Protein AF-A0A7J5Z6D5-F1 (afdb_monomer_lite)

Organism: Dissostichus mawsoni (NCBI:txid36200)

pLDDT: mean 75.38, std 24.99, range [33.84, 98.75]

Foldseek 3Di:
DVVVVVVVVVVVVVVVVVVVVVVVVVVVVVVVVVVVVVVVVVVVVVVVVVVVVVVVVVVVVVVVVVVVVVVVVVVVVVVVVVVVVVVVVVVVVVVVVVCCVVCVVVVVVVVVVVVVVVVVVVVVVVVVVVVVVVPDDPDDDDDDDPPDDDPPCPDPPVPVVVPPDPDDPPPCPPPDPPDPPPPVVVVPPPDPDDPVVVVPPPDDDDDDDDDDDDDDDDDDDDDDDDDDDDD

Sequence (231 aa):
MMSDMQTENTQRLKEREQELKDMKKMMEVTKRSSDMVHDDTDQVLSELQRSVERLQELLEEVLDQASMQKMGQAQEVTDSLEAEVKELRKRDKEMKDLLRSSFEPVRDAILDLRDKIEDICNQELGKITKQANRSGPKGGIFKSPTVGARADRRGLVNLGLFLDYPTDTMTQAPAFPGLREINLDSIQAPEPRTREEFLQLHDLDPRPQQPIVGSLSPRATLKPPCRGQRS

Radius of gyration: 55.8 Å; chains: 1; bounding box: 118×62×159 Å

Secondary structure (DSSP, 8-state):
-HHHHHHHHHHHHHHHHHHHHHHHHHHHHHHHHHHHHHHHHHHHHHHHHHHHHHHHHHHHHHHHHHHHHHHHHHHHHHHHHHHHHHHHHHHHHHHHHHHHHHHHHHHHHHHHHHHHHHHHHHHHHHHHHHHHHHSS-S----PPP-------------GGGG------------S-TT-----GGGS-------TTGGG--------------------------------

InterPro domains:
  IPR058030 TRIM8/14/16/25/29/45/65, coiled-coil region [PF25600] (14-101)

Structure (mmCIF, N/CA/C/O backbone):
data_AF-A0A7J5Z6D5-F1
#
_entry.id   AF-A0A7J5Z6D5-F1
#
loop_
_atom_site.group_PDB
_atom_site.id
_atom_site.type_symbol
_atom_site.label_atom_id
_atom_site.label_alt_id
_atom_site.label_comp_id
_atom_site.label_asym_id
_atom_site.label_entity_id
_atom_site.label_seq_id
_atom_site.pdbx_PDB_ins_code
_atom_site.Cartn_x
_atom_site.Cartn_y
_atom_site.Cartn_z
_atom_site.occupancy
_atom_site.B_iso_or_equiv
_atom_site.auth_seq_id
_atom_site.auth_comp_id
_atom_site.auth_asym_id
_atom_site.auth_atom_id
_atom_site.pdbx_PDB_model_num
ATOM 1 N N . MET A 1 1 ? -42.767 -9.617 90.581 1.00 68.75 1 MET A N 1
ATOM 2 C CA . MET A 1 1 ? -41.736 -10.545 90.062 1.00 68.75 1 MET A CA 1
ATOM 3 C C . MET A 1 1 ? -42.181 -11.291 88.804 1.00 68.75 1 MET A C 1
ATOM 5 O O . MET A 1 1 ? -41.607 -11.019 87.763 1.00 68.75 1 MET A O 1
ATOM 9 N N . MET A 1 2 ? -43.208 -12.162 88.820 1.00 75.06 2 MET A N 1
ATOM 10 C CA . MET A 1 2 ? -43.673 -12.801 87.565 1.00 75.06 2 MET A CA 1
ATOM 11 C C . MET A 1 2 ? -44.307 -11.813 86.573 1.00 75.06 2 MET A C 1
ATOM 13 O O . MET A 1 2 ? -44.050 -11.907 85.380 1.00 75.06 2 MET A O 1
ATOM 17 N N . SER A 1 3 ? -45.076 -10.834 87.060 1.00 82.94 3 SER A N 1
ATOM 18 C CA . SER A 1 3 ? -45.686 -9.811 86.198 1.00 82.94 3 SER A CA 1
ATOM 19 C C . SER A 1 3 ? -44.645 -8.930 85.498 1.00 82.94 3 SER A C 1
ATOM 21 O O . SER A 1 3 ? -44.792 -8.645 84.317 1.00 82.94 3 SER A O 1
ATOM 23 N N . ASP A 1 4 ? -43.582 -8.540 86.206 1.00 86.56 4 ASP A N 1
ATOM 24 C CA . ASP A 1 4 ? -42.518 -7.675 85.670 1.00 86.56 4 ASP A CA 1
ATOM 25 C C . ASP A 1 4 ? -41.658 -8.416 84.637 1.00 86.56 4 ASP A C 1
ATOM 27 O O . ASP A 1 4 ? -41.297 -7.880 83.596 1.00 86.56 4 ASP A O 1
ATOM 31 N N . MET A 1 5 ? -41.389 -9.700 84.889 1.00 88.62 5 MET A N 1
ATOM 32 C CA . MET A 1 5 ? -40.695 -10.564 83.937 1.00 88.62 5 MET A CA 1
ATOM 33 C C . MET A 1 5 ? -41.530 -10.791 82.663 1.00 88.62 5 MET A C 1
ATOM 35 O O . MET A 1 5 ? -40.986 -10.831 81.560 1.00 88.62 5 MET A O 1
ATOM 39 N N . GLN A 1 6 ? -42.857 -10.912 82.795 1.00 87.19 6 GLN A N 1
ATOM 40 C CA . GLN A 1 6 ? -43.771 -11.053 81.659 1.00 87.19 6 GLN A CA 1
ATOM 41 C C . GLN A 1 6 ? -43.765 -9.796 80.772 1.00 87.19 6 GLN A C 1
ATOM 43 O O . GLN A 1 6 ? -43.730 -9.921 79.544 1.00 87.19 6 GLN A O 1
ATOM 48 N N . THR A 1 7 ? -43.772 -8.600 81.375 1.00 93.38 7 THR A N 1
ATOM 49 C CA . THR A 1 7 ? -43.784 -7.314 80.658 1.00 93.38 7 THR A CA 1
ATOM 50 C C . THR A 1 7 ? -42.440 -6.999 80.006 1.00 93.38 7 THR A C 1
ATOM 52 O O . THR A 1 7 ? -42.418 -6.559 78.857 1.00 93.38 7 THR A O 1
ATOM 55 N N . GLU A 1 8 ? -41.317 -7.293 80.669 1.00 94.75 8 GLU A N 1
ATOM 56 C CA . GLU A 1 8 ? -39.975 -7.129 80.090 1.00 94.75 8 GLU A CA 1
ATOM 57 C C . GLU A 1 8 ? -39.792 -8.012 78.844 1.00 94.75 8 GLU A C 1
ATOM 59 O O . GLU A 1 8 ? -39.240 -7.578 77.832 1.00 94.75 8 GLU A O 1
ATOM 64 N N . ASN A 1 9 ? -40.318 -9.241 78.877 1.00 93.88 9 ASN A N 1
ATOM 65 C CA . ASN A 1 9 ? -40.247 -10.158 77.741 1.00 93.88 9 ASN A CA 1
ATOM 66 C C . ASN A 1 9 ? -41.120 -9.686 76.563 1.00 93.88 9 ASN A C 1
ATOM 68 O O . ASN A 1 9 ? -40.667 -9.674 75.419 1.00 93.88 9 ASN A O 1
ATOM 72 N N . THR A 1 10 ? -42.337 -9.199 76.835 1.00 95.06 10 THR A N 1
ATOM 73 C CA . THR A 1 10 ? -43.187 -8.617 75.778 1.00 95.06 10 THR A CA 1
ATOM 74 C C . THR A 1 10 ? -42.575 -7.354 75.171 1.00 95.06 10 THR A C 1
ATOM 76 O O . THR A 1 10 ? -42.717 -7.130 73.970 1.00 95.06 10 THR A O 1
ATOM 79 N N . GLN A 1 11 ? -41.876 -6.539 75.963 1.00 96.50 11 GLN A N 1
ATOM 80 C CA . GLN A 1 11 ? -41.184 -5.349 75.469 1.00 96.50 11 GLN A CA 1
ATOM 81 C C . GLN A 1 11 ? -39.988 -5.712 74.576 1.00 96.50 11 GLN A C 1
ATOM 83 O O . GLN A 1 11 ? -39.892 -5.215 73.454 1.00 96.50 11 GLN A O 1
ATOM 88 N N . ARG A 1 12 ? -39.134 -6.646 75.021 1.00 97.38 12 ARG A N 1
ATOM 89 C CA . ARG A 1 12 ? -38.016 -7.161 74.211 1.00 97.38 12 ARG A CA 1
ATOM 90 C C . ARG A 1 12 ? -38.483 -7.755 72.886 1.00 97.38 12 ARG A C 1
ATOM 92 O O . ARG A 1 12 ? -37.816 -7.565 71.872 1.00 97.38 12 ARG A O 1
ATOM 99 N N . LEU A 1 13 ? -39.615 -8.463 72.882 1.00 96.88 13 LEU A N 1
ATOM 100 C CA . LEU A 1 13 ? -40.195 -9.010 71.655 1.00 96.88 13 LEU A CA 1
ATOM 101 C C . LEU A 1 13 ? -40.532 -7.888 70.660 1.00 96.88 13 LEU A C 1
ATOM 103 O O . LEU A 1 13 ? -40.091 -7.945 69.516 1.00 96.88 13 LEU A O 1
ATOM 107 N N . LYS A 1 14 ? -41.228 -6.835 71.110 1.00 97.75 14 LYS A N 1
ATOM 108 C CA . LYS A 1 14 ? -41.591 -5.682 70.266 1.00 97.75 14 LYS A CA 1
ATOM 109 C C . LYS A 1 14 ? -40.369 -4.955 69.706 1.00 97.75 14 LYS A C 1
ATOM 111 O O . LYS A 1 14 ? -40.363 -4.568 68.541 1.00 97.75 14 LYS A O 1
ATOM 116 N N . GLU A 1 15 ? -39.331 -4.777 70.520 1.00 98.06 15 GLU A N 1
ATOM 117 C CA . GLU A 1 15 ? -38.071 -4.163 70.082 1.00 98.06 15 GLU A CA 1
ATOM 118 C C . GLU A 1 15 ? -37.396 -4.993 68.987 1.00 98.06 15 GLU A C 1
ATOM 120 O O . GLU A 1 15 ? -37.016 -4.450 67.951 1.00 98.06 15 GLU A O 1
ATOM 125 N N . ARG A 1 16 ? -37.315 -6.317 69.168 1.00 98.38 16 ARG A N 1
ATOM 126 C CA . ARG A 1 16 ? -36.752 -7.232 68.165 1.00 98.38 16 ARG A CA 1
ATOM 127 C C . ARG A 1 16 ? -37.580 -7.277 66.879 1.00 98.38 16 ARG A C 1
ATOM 129 O O . ARG A 1 16 ? -37.003 -7.338 65.796 1.00 98.38 16 ARG A O 1
ATOM 136 N N . GLU A 1 17 ? -38.908 -7.222 66.970 1.00 98.19 17 GLU A N 1
ATOM 137 C CA . GLU A 1 17 ? -39.797 -7.140 65.802 1.00 98.19 17 GLU A CA 1
ATOM 138 C C . GLU A 1 17 ? -39.572 -5.849 65.003 1.00 98.19 17 GLU A C 1
ATOM 140 O O . GLU A 1 17 ? -39.517 -5.882 63.768 1.00 98.19 17 GLU A O 1
ATOM 145 N N . GLN A 1 18 ? -39.396 -4.721 65.695 1.00 98.25 18 GLN A N 1
ATOM 146 C CA . GLN A 1 18 ? -39.098 -3.438 65.065 1.00 98.25 18 GLN A CA 1
ATOM 147 C C . GLN A 1 18 ? -37.698 -3.432 64.431 1.00 98.25 18 GLN A C 1
ATOM 149 O O . GLN A 1 18 ? -37.562 -3.061 63.266 1.00 98.25 18 GLN A O 1
ATOM 154 N N . GLU A 1 19 ? -36.679 -3.928 65.136 1.00 98.56 19 GLU A N 1
ATOM 155 C CA . GLU A 1 19 ? -35.306 -4.051 64.627 1.00 98.56 19 GLU A CA 1
ATOM 156 C C . GLU A 1 19 ? -35.244 -4.944 63.376 1.00 98.56 19 GLU A C 1
ATOM 158 O O . GLU A 1 19 ? -34.608 -4.597 62.381 1.00 98.56 19 GLU A O 1
ATOM 163 N N . LEU A 1 20 ? -35.987 -6.057 63.364 1.00 98.38 20 LEU A N 1
ATOM 164 C CA . LEU A 1 20 ? -36.111 -6.932 62.198 1.00 98.38 20 LEU A CA 1
ATOM 165 C C . LEU A 1 20 ? -36.775 -6.214 61.015 1.00 98.38 20 LEU A C 1
ATOM 167 O O . LEU A 1 20 ? -36.345 -6.374 59.868 1.00 98.38 20 LEU A O 1
ATOM 171 N N . LYS A 1 21 ? -37.818 -5.416 61.269 1.00 98.50 21 LYS A N 1
ATOM 172 C CA . LYS A 1 21 ? -38.490 -4.612 60.238 1.00 98.50 21 LYS A CA 1
ATOM 173 C C . LYS A 1 21 ? -37.548 -3.567 59.636 1.00 98.50 21 LYS A C 1
ATOM 175 O O . LYS A 1 21 ? -37.556 -3.384 58.418 1.00 98.50 21 LYS A O 1
ATOM 180 N N . ASP A 1 22 ? -36.732 -2.918 60.458 1.00 98.50 22 ASP A N 1
ATOM 181 C CA . ASP A 1 22 ? -35.773 -1.910 60.002 1.00 98.50 22 ASP A CA 1
ATOM 182 C C . ASP A 1 22 ? -34.601 -2.543 59.247 1.00 98.50 22 ASP A C 1
ATOM 184 O O . ASP A 1 22 ? -34.239 -2.063 58.172 1.00 98.50 22 ASP A O 1
ATOM 188 N N . MET A 1 23 ? -34.095 -3.689 59.712 1.00 98.38 23 MET A N 1
ATOM 189 C CA . MET A 1 23 ? -33.071 -4.459 59.002 1.00 98.38 23 MET A CA 1
ATOM 190 C C . MET A 1 23 ? -33.546 -4.888 57.608 1.00 98.38 23 MET A C 1
ATOM 192 O O . MET A 1 23 ? -32.806 -4.759 56.635 1.00 98.38 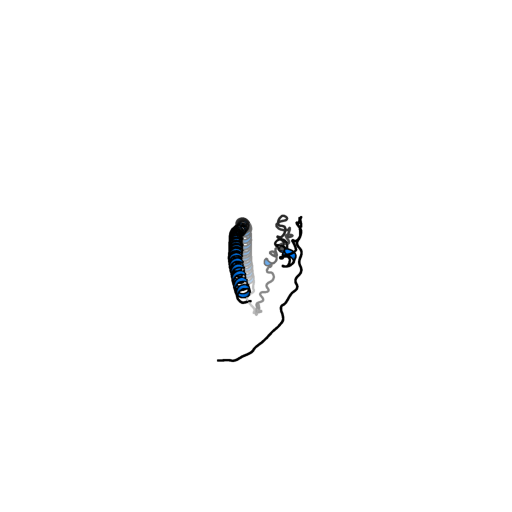23 MET A O 1
ATOM 196 N N . LYS A 1 24 ? -34.804 -5.334 57.472 1.00 98.50 24 LYS A N 1
ATOM 197 C CA . LYS A 1 24 ? -35.392 -5.655 56.160 1.00 98.50 24 LYS A CA 1
ATOM 198 C C . LYS A 1 24 ? -35.424 -4.442 55.231 1.00 98.50 24 LYS A C 1
ATOM 200 O O . LYS A 1 24 ? -35.069 -4.567 54.066 1.00 98.50 24 LYS A O 1
ATOM 205 N N . LYS A 1 25 ? -35.810 -3.263 55.731 1.00 98.56 25 LYS A N 1
ATOM 206 C CA . LYS A 1 25 ? -35.792 -2.029 54.926 1.00 98.56 25 LYS A CA 1
ATOM 207 C C . LYS A 1 25 ? -34.377 -1.641 54.506 1.00 98.56 25 LYS A C 1
ATOM 209 O O . LYS A 1 25 ? -34.177 -1.269 53.355 1.00 98.56 25 LYS A O 1
ATOM 214 N N . MET A 1 26 ? -33.412 -1.729 55.419 1.00 98.38 26 MET A N 1
ATOM 215 C CA . MET A 1 26 ? -32.016 -1.418 55.121 1.00 98.38 26 MET A CA 1
ATOM 216 C C . MET A 1 26 ? -31.462 -2.360 54.050 1.00 98.38 26 MET A C 1
ATOM 218 O O . MET A 1 26 ? -30.901 -1.894 53.065 1.00 98.38 26 MET A O 1
ATOM 222 N N . MET A 1 27 ? -31.710 -3.664 54.184 1.00 98.25 27 MET A N 1
ATOM 223 C CA . MET A 1 27 ? -31.315 -4.674 53.201 1.00 98.25 27 MET A CA 1
ATOM 224 C C . MET A 1 27 ? -31.900 -4.389 51.814 1.00 98.25 27 MET A C 1
ATOM 226 O O . MET A 1 27 ? -31.197 -4.477 50.814 1.00 98.25 27 MET A O 1
ATOM 230 N N . GLU A 1 28 ? -33.167 -3.986 51.754 1.00 98.44 28 GLU A N 1
ATOM 231 C CA . GLU A 1 28 ? -33.833 -3.589 50.514 1.00 98.44 28 GLU A CA 1
ATOM 232 C C . GLU A 1 28 ? -33.201 -2.345 49.869 1.00 98.44 28 GLU A C 1
ATOM 234 O O . GLU A 1 28 ? -33.076 -2.275 48.648 1.00 98.44 28 GLU A O 1
ATOM 239 N N . VAL A 1 29 ? -32.787 -1.353 50.664 1.00 98.19 29 VAL A N 1
ATOM 240 C CA . VAL A 1 29 ? -32.074 -0.168 50.154 1.00 98.19 29 VAL A CA 1
ATOM 241 C C . VAL A 1 29 ? -30.684 -0.546 49.644 1.00 98.19 29 VAL A C 1
ATOM 243 O O . VAL A 1 29 ? -30.318 -0.148 48.542 1.00 98.19 29 VAL A O 1
ATOM 246 N N . THR A 1 30 ? -29.930 -1.349 50.397 1.00 98.31 30 THR A N 1
ATOM 247 C CA . THR A 1 30 ? -28.610 -1.836 49.976 1.00 98.31 30 THR A CA 1
ATOM 248 C C . THR A 1 30 ? -28.696 -2.650 48.690 1.00 98.31 30 THR A C 1
ATOM 250 O O . THR A 1 30 ? -27.881 -2.442 47.797 1.00 98.31 30 THR A O 1
ATOM 253 N N . LYS A 1 31 ? -29.705 -3.520 48.561 1.00 98.56 31 LYS A N 1
ATOM 254 C CA . LYS A 1 31 ? -29.946 -4.293 47.342 1.00 98.56 31 LYS A CA 1
ATOM 255 C C . LYS A 1 31 ? -30.174 -3.376 46.139 1.00 98.56 31 LYS A C 1
ATOM 257 O O . LYS A 1 31 ? -29.442 -3.488 45.167 1.00 98.56 31 LYS A O 1
ATOM 262 N N . ARG A 1 32 ? -31.107 -2.418 46.241 1.00 98.50 32 ARG A N 1
ATOM 263 C CA . ARG A 1 32 ? -31.372 -1.454 45.153 1.00 98.50 32 ARG A CA 1
ATOM 264 C C . ARG A 1 32 ? -30.134 -0.646 44.774 1.00 98.50 32 ARG A C 1
ATOM 266 O O . ARG A 1 32 ? -29.900 -0.427 43.596 1.00 98.50 32 ARG A O 1
ATOM 273 N N . SER A 1 33 ? -29.351 -0.213 45.762 1.00 98.19 33 SER A N 1
ATOM 274 C CA . SER A 1 33 ? -28.099 0.512 45.519 1.00 98.19 33 SER A CA 1
ATOM 275 C C . SER A 1 33 ? -27.087 -0.347 44.751 1.00 98.19 33 SER A C 1
ATOM 277 O O . SER A 1 33 ? -26.480 0.121 43.795 1.00 98.19 33 SER A O 1
ATOM 279 N N . SER A 1 34 ? -26.942 -1.621 45.132 1.00 98.44 34 SER A N 1
ATOM 280 C CA . SER A 1 34 ? -26.081 -2.573 44.422 1.00 98.44 34 SER A CA 1
ATOM 281 C C . SER A 1 34 ? -26.547 -2.795 42.984 1.00 98.44 34 SER A C 1
ATOM 283 O O . SER A 1 34 ? -25.717 -2.756 42.083 1.00 98.44 34 SER A O 1
ATOM 285 N N . ASP A 1 35 ? -27.852 -2.998 42.774 1.00 98.44 35 ASP A N 1
ATOM 286 C CA . ASP A 1 35 ? -28.440 -3.207 41.445 1.00 98.44 35 ASP A CA 1
ATOM 287 C C . ASP A 1 35 ? -28.171 -1.991 40.537 1.00 98.44 35 ASP A C 1
ATOM 289 O O . ASP A 1 35 ? -27.678 -2.155 39.428 1.00 98.44 35 ASP A O 1
ATOM 293 N N . MET A 1 36 ? -28.368 -0.767 41.047 1.00 97.81 36 MET A N 1
ATOM 294 C CA . MET A 1 36 ? -28.061 0.462 40.300 1.00 97.81 36 MET A CA 1
ATOM 295 C C . MET A 1 36 ? -26.583 0.571 39.905 1.00 97.81 36 MET A C 1
ATOM 297 O O . MET A 1 36 ? -26.276 0.924 38.773 1.00 97.81 36 MET A O 1
ATOM 301 N N . VAL A 1 37 ? -25.656 0.259 40.818 1.00 98.38 37 VAL A N 1
ATOM 302 C CA . VAL A 1 37 ? -24.215 0.296 40.511 1.00 98.38 37 VAL A CA 1
ATOM 303 C C . VAL A 1 37 ? -23.841 -0.756 39.464 1.00 98.38 37 VAL A C 1
ATOM 305 O O . VAL A 1 37 ? -22.962 -0.505 38.637 1.00 98.38 37 VAL A O 1
ATOM 308 N N . HIS A 1 38 ? -24.484 -1.926 39.483 1.00 98.56 38 HIS A N 1
ATOM 309 C CA . HIS A 1 38 ? -24.295 -2.938 38.446 1.00 98.56 38 HIS A CA 1
ATOM 310 C C . HIS A 1 38 ? -24.793 -2.447 37.086 1.00 98.56 38 HIS A C 1
ATOM 312 O O . HIS A 1 38 ? -24.026 -2.512 36.129 1.00 98.56 38 HIS A O 1
ATOM 318 N N . ASP A 1 39 ? -25.999 -1.881 37.021 1.00 98.56 39 ASP A N 1
ATOM 319 C CA . ASP A 1 39 ? -26.564 -1.330 35.784 1.00 98.56 39 ASP A CA 1
ATOM 320 C C . ASP A 1 39 ? -25.6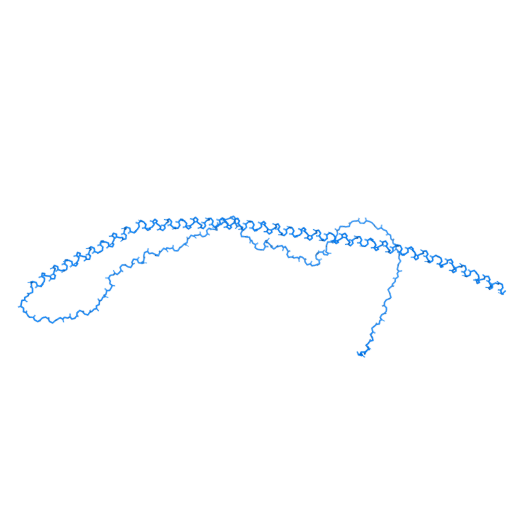69 -0.221 35.195 1.00 98.56 39 ASP A C 1
ATOM 322 O O . ASP A 1 39 ? -25.350 -0.241 34.004 1.00 98.56 39 ASP A O 1
ATOM 326 N N . ASP A 1 40 ? -25.189 0.705 36.034 1.00 98.56 40 ASP A N 1
ATOM 327 C CA . ASP A 1 40 ? -24.265 1.770 35.621 1.00 98.56 40 ASP A CA 1
ATOM 328 C C . ASP A 1 40 ? -22.936 1.193 35.099 1.00 98.56 40 ASP A C 1
ATOM 330 O O . ASP A 1 40 ? -22.392 1.651 34.089 1.00 98.56 40 ASP A O 1
ATOM 334 N N . THR A 1 41 ? -22.407 0.163 35.767 1.00 98.19 41 THR A N 1
ATOM 335 C CA . THR A 1 41 ? -21.166 -0.507 35.349 1.00 98.19 41 THR A CA 1
ATOM 336 C C . THR A 1 41 ? -21.346 -1.188 33.995 1.00 98.19 41 THR A C 1
ATOM 338 O O . THR A 1 41 ? -20.508 -1.019 33.107 1.00 98.19 41 THR A O 1
ATOM 341 N N . ASP A 1 42 ? -22.447 -1.912 33.806 1.00 98.50 42 ASP A N 1
ATOM 342 C CA . ASP A 1 42 ? -22.765 -2.594 32.553 1.00 98.50 42 ASP A CA 1
ATOM 343 C C . ASP A 1 42 ? -22.957 -1.596 31.404 1.00 98.50 42 ASP A C 1
ATOM 345 O O . ASP A 1 42 ? -22.502 -1.841 30.278 1.00 98.50 42 ASP A O 1
ATOM 349 N N . GLN A 1 43 ? -23.559 -0.435 31.680 1.00 98.69 43 GLN A N 1
ATOM 350 C CA . GLN A 1 43 ? -23.678 0.646 30.707 1.00 98.69 43 GLN A CA 1
ATOM 351 C C . GLN A 1 43 ? -22.301 1.174 30.284 1.00 98.69 43 GLN A C 1
ATOM 353 O O . GLN A 1 43 ? -22.014 1.235 29.084 1.00 98.69 43 GLN A O 1
ATOM 358 N N . VAL A 1 44 ? -21.435 1.510 31.244 1.00 98.62 44 VAL A N 1
ATOM 359 C CA . VAL A 1 44 ? -20.089 2.033 30.958 1.00 98.62 44 VAL A CA 1
ATOM 360 C C . VAL A 1 44 ? -19.251 1.013 30.186 1.00 98.62 44 VAL A C 1
ATOM 362 O O . VAL A 1 44 ? -18.593 1.369 29.207 1.00 98.62 44 VAL A O 1
ATOM 365 N N . LEU A 1 45 ? -19.296 -0.266 30.572 1.00 98.50 45 LEU A N 1
ATOM 366 C CA . LEU A 1 45 ? -18.585 -1.332 29.860 1.00 98.50 45 LEU A CA 1
ATOM 367 C C . LEU A 1 45 ? -19.096 -1.493 28.424 1.00 98.50 45 LEU A C 1
ATOM 369 O O . LEU A 1 45 ? -18.293 -1.620 27.498 1.00 98.50 45 LEU A O 1
ATOM 373 N N . SER A 1 46 ? -20.412 -1.418 28.219 1.00 98.56 46 SER A N 1
ATOM 374 C CA . SER A 1 46 ? -21.020 -1.486 26.886 1.00 98.56 46 SER A CA 1
ATOM 375 C C . SER A 1 46 ? -20.618 -0.303 26.002 1.00 98.56 46 SER A C 1
ATOM 377 O O . SER A 1 46 ? -20.371 -0.461 24.806 1.00 98.56 46 SER A O 1
ATOM 379 N N . GLU A 1 47 ? -20.554 0.903 26.563 1.00 98.62 47 GLU A N 1
ATOM 380 C CA . GLU A 1 47 ? -20.109 2.098 25.841 1.00 98.62 47 GLU A CA 1
ATOM 381 C C . GLU A 1 47 ? -18.624 2.025 25.476 1.00 98.62 47 GLU A C 1
ATOM 383 O O . GLU A 1 47 ? -18.261 2.342 24.338 1.00 98.62 47 GLU A O 1
ATOM 388 N N . LEU A 1 48 ? -17.780 1.544 26.394 1.00 98.62 48 LEU A N 1
ATOM 389 C CA . LEU A 1 48 ? -16.359 1.324 26.139 1.00 98.62 48 LEU A CA 1
ATOM 390 C C . LEU A 1 48 ? -16.142 0.285 25.038 1.00 98.62 48 LEU A C 1
ATOM 392 O O . LEU A 1 48 ? -15.364 0.537 24.120 1.00 98.62 48 LEU A O 1
ATOM 396 N N . GLN A 1 49 ? -16.852 -0.843 25.090 1.00 98.50 49 GLN A N 1
ATOM 397 C CA . GLN A 1 49 ? -16.770 -1.869 24.054 1.00 98.50 49 GLN A CA 1
ATOM 398 C C . GLN A 1 49 ? -17.100 -1.279 22.675 1.00 98.50 49 GLN A C 1
ATOM 400 O O . GLN A 1 49 ? -16.294 -1.394 21.754 1.00 98.50 49 GLN A O 1
ATOM 405 N N . ARG A 1 50 ? -18.219 -0.550 22.555 1.00 98.69 50 ARG A N 1
ATOM 406 C CA . ARG A 1 50 ? -18.589 0.123 21.297 1.00 98.69 50 ARG A CA 1
ATOM 407 C C . ARG A 1 50 ? -17.556 1.161 20.855 1.00 98.69 50 ARG A C 1
ATOM 409 O O . ARG A 1 50 ? -17.408 1.412 19.665 1.00 98.69 50 ARG A O 1
ATOM 416 N N . SER A 1 51 ? -16.884 1.835 21.789 1.00 98.62 51 SER A N 1
ATOM 417 C CA . SER A 1 51 ? -15.808 2.783 21.469 1.00 98.62 51 SER A CA 1
ATOM 418 C C . SER A 1 51 ? -14.603 2.071 20.850 1.00 98.62 51 SER A C 1
ATOM 420 O O . SER A 1 51 ? -14.093 2.507 19.821 1.00 98.62 51 SER A O 1
ATOM 422 N N . VAL A 1 52 ? -14.193 0.940 21.431 1.00 98.62 52 VAL A N 1
ATOM 423 C CA . VAL A 1 52 ? -13.082 0.124 20.924 1.00 98.62 52 VAL A CA 1
ATOM 424 C C . VAL A 1 52 ? -13.399 -0.460 19.548 1.00 98.62 52 VAL A C 1
ATOM 426 O O . VAL A 1 52 ? -12.546 -0.387 18.671 1.00 98.62 52 VAL A O 1
ATOM 429 N N . GLU A 1 53 ? -14.613 -0.968 19.331 1.00 98.44 53 GLU A N 1
ATOM 430 C CA . GLU A 1 53 ? -15.050 -1.490 18.025 1.00 98.44 53 GLU A CA 1
ATOM 431 C C . GLU A 1 53 ? -14.948 -0.412 16.930 1.00 98.44 53 GLU A C 1
ATOM 433 O O . GLU A 1 53 ? -14.333 -0.636 15.891 1.00 98.44 53 GLU A O 1
ATOM 438 N N . ARG A 1 54 ? -15.425 0.812 17.198 1.00 98.44 54 ARG A N 1
ATOM 439 C CA . ARG A 1 54 ? -15.281 1.935 16.249 1.00 98.44 54 ARG A CA 1
ATOM 440 C C . ARG A 1 54 ? -13.825 2.333 16.005 1.00 98.44 54 ARG A C 1
ATOM 442 O O . ARG A 1 54 ? -13.468 2.710 14.894 1.00 98.44 54 ARG A O 1
ATOM 449 N N . LEU A 1 55 ? -12.982 2.293 17.040 1.00 98.38 55 LEU A N 1
ATOM 450 C CA . LEU A 1 55 ? -11.552 2.578 16.895 1.00 98.38 55 LEU A CA 1
ATOM 451 C C . LEU A 1 55 ? -10.847 1.518 16.043 1.00 98.38 55 LEU A C 1
ATOM 453 O O . LEU A 1 55 ? -9.944 1.866 15.287 1.00 98.38 55 LEU A O 1
ATOM 457 N N . GLN A 1 56 ? -11.254 0.251 16.152 1.00 98.31 56 GLN A N 1
ATOM 458 C CA . GLN A 1 56 ? -10.739 -0.830 15.312 1.00 98.31 56 GLN A CA 1
ATOM 459 C C . GLN A 1 56 ? -11.097 -0.604 13.840 1.00 98.31 56 GLN A C 1
ATOM 461 O O . GLN A 1 56 ? -10.198 -0.640 13.005 1.00 98.31 56 GLN A O 1
ATOM 466 N N . GLU A 1 57 ? -12.361 -0.288 13.542 1.00 98.50 57 GLU A N 1
ATOM 467 C CA . GLU A 1 57 ? -12.819 0.023 12.178 1.00 98.50 57 GLU A CA 1
ATOM 468 C C . GLU A 1 57 ? -12.045 1.205 11.571 1.00 98.50 57 GLU A C 1
ATOM 470 O O . GLU A 1 57 ? -11.549 1.124 10.448 1.00 98.50 57 GLU A O 1
ATOM 475 N N . LEU A 1 58 ? -11.874 2.291 12.334 1.00 98.50 58 LEU A N 1
ATOM 476 C CA . LEU A 1 58 ? -11.135 3.467 11.870 1.00 98.50 58 LEU A CA 1
ATOM 477 C C . LEU A 1 58 ? -9.651 3.163 11.621 1.00 98.50 58 LEU A C 1
ATOM 479 O O . LEU A 1 58 ? -9.064 3.674 10.669 1.00 98.50 58 LEU A O 1
ATOM 483 N N . LEU A 1 59 ? -9.023 2.357 12.482 1.00 98.44 59 LEU A N 1
ATOM 484 C CA . LEU A 1 59 ? -7.624 1.969 12.313 1.00 98.44 59 LEU A CA 1
ATOM 485 C C . LEU A 1 59 ? -7.428 1.143 11.037 1.00 98.44 59 LEU A C 1
ATOM 487 O O . LEU A 1 59 ? -6.462 1.378 10.312 1.00 98.44 59 LEU A O 1
ATOM 491 N N . GLU A 1 60 ? -8.335 0.206 10.764 1.00 98.31 60 GLU A N 1
ATOM 492 C CA . GLU A 1 60 ? -8.322 -0.599 9.542 1.00 98.31 60 GLU A CA 1
ATOM 493 C C . GLU A 1 60 ? -8.476 0.289 8.300 1.00 98.31 60 GLU A C 1
ATOM 495 O O . GLU A 1 60 ? -7.639 0.229 7.400 1.00 98.31 60 GLU A O 1
ATOM 500 N N . GLU A 1 61 ? -9.437 1.221 8.304 1.00 98.38 61 GLU A N 1
ATOM 501 C CA . GLU A 1 61 ? -9.633 2.168 7.198 1.00 98.38 61 GLU A CA 1
ATOM 502 C C . GLU A 1 61 ? -8.390 3.037 6.939 1.00 98.38 61 GLU A C 1
ATOM 504 O O . GLU A 1 61 ? -7.980 3.228 5.791 1.00 98.38 61 GLU A O 1
ATOM 509 N N . VAL A 1 62 ? -7.756 3.558 7.994 1.00 98.19 62 VAL A N 1
ATOM 510 C CA . VAL A 1 62 ? -6.548 4.389 7.865 1.00 98.19 62 VAL A CA 1
ATOM 511 C C . VAL A 1 62 ? -5.371 3.580 7.316 1.00 98.19 62 VAL A C 1
ATOM 513 O O . VAL A 1 62 ? -4.622 4.088 6.476 1.00 98.19 62 VAL A O 1
ATOM 516 N N . LEU A 1 63 ? -5.195 2.333 7.762 1.00 97.38 63 LEU A N 1
ATOM 517 C CA . LEU A 1 63 ? -4.137 1.453 7.260 1.00 97.38 63 LEU A CA 1
ATOM 518 C C . LEU A 1 63 ? -4.353 1.101 5.784 1.00 97.38 63 LEU A C 1
ATOM 520 O O . LEU A 1 63 ? -3.403 1.177 4.999 1.00 97.38 63 LEU A O 1
ATOM 524 N N . ASP A 1 64 ? -5.589 0.800 5.389 1.00 97.94 64 ASP A N 1
ATOM 525 C CA . ASP A 1 64 ? -5.941 0.518 3.998 1.00 97.94 64 ASP A CA 1
ATOM 526 C C . ASP A 1 64 ? -5.734 1.741 3.103 1.00 97.94 64 ASP A C 1
ATOM 528 O O . ASP A 1 64 ? -5.110 1.640 2.043 1.00 97.94 64 ASP A O 1
ATOM 532 N N . GLN A 1 65 ? -6.170 2.926 3.540 1.00 97.38 65 GLN A N 1
ATOM 533 C CA . GLN A 1 65 ? -5.932 4.170 2.805 1.00 97.38 65 GLN A CA 1
ATOM 534 C C . GLN A 1 65 ? -4.437 4.462 2.650 1.00 97.38 65 GLN A C 1
ATOM 536 O O . GLN A 1 65 ? -3.988 4.790 1.548 1.00 97.38 65 GLN A O 1
ATOM 541 N N . ALA A 1 66 ? -3.649 4.314 3.719 1.00 95.50 66 ALA A N 1
ATOM 542 C CA . ALA A 1 66 ? -2.205 4.519 3.668 1.00 95.50 66 ALA A CA 1
ATOM 543 C C . ALA A 1 66 ? -1.527 3.532 2.702 1.00 95.50 66 ALA A C 1
ATOM 545 O O . ALA A 1 66 ? -0.686 3.935 1.892 1.00 95.50 66 ALA A O 1
ATOM 546 N N . SER A 1 67 ? -1.928 2.258 2.743 1.00 95.38 67 SER A N 1
ATOM 547 C CA . SER A 1 67 ? -1.453 1.214 1.831 1.00 95.38 67 SER A CA 1
ATOM 548 C C . SER A 1 67 ? -1.780 1.552 0.375 1.00 95.38 67 SER A C 1
ATOM 550 O O . SER A 1 67 ? -0.884 1.595 -0.470 1.00 95.38 67 SER A O 1
ATOM 552 N N . MET A 1 68 ? -3.036 1.901 0.084 1.00 96.62 68 MET A N 1
ATOM 553 C CA . MET A 1 68 ? -3.495 2.262 -1.260 1.00 96.62 68 MET A CA 1
ATOM 554 C C . MET A 1 68 ? -2.782 3.497 -1.811 1.00 96.62 68 MET A C 1
ATOM 556 O O . MET A 1 68 ? -2.377 3.509 -2.973 1.00 96.62 68 MET A O 1
ATOM 560 N N . GLN A 1 69 ? -2.571 4.525 -0.986 1.00 95.31 69 GLN A N 1
ATOM 561 C CA . GLN A 1 69 ? -1.834 5.721 -1.394 1.00 95.31 69 GLN A CA 1
ATOM 562 C C . GLN A 1 69 ? -0.378 5.402 -1.744 1.00 95.31 69 GLN A C 1
ATOM 564 O O . GLN A 1 69 ? 0.117 5.841 -2.783 1.00 95.31 69 GLN A O 1
ATOM 569 N N . LYS A 1 70 ? 0.316 4.625 -0.903 1.00 94.00 70 LYS A N 1
ATOM 570 C CA . LYS A 1 70 ? 1.713 4.241 -1.150 1.00 94.00 70 LYS A CA 1
ATOM 571 C C . LYS A 1 70 ? 1.856 3.317 -2.353 1.00 94.00 70 LYS A C 1
ATOM 573 O O . LYS A 1 70 ? 2.783 3.495 -3.140 1.00 94.00 70 LYS A O 1
ATOM 578 N N . MET A 1 71 ? 0.924 2.389 -2.534 1.00 97.31 71 MET A N 1
ATOM 579 C CA . MET A 1 71 ? 0.878 1.515 -3.701 1.00 97.31 71 MET A CA 1
ATOM 580 C C . MET A 1 71 ? 0.617 2.307 -4.985 1.00 97.31 71 MET A C 1
ATOM 582 O O . MET A 1 71 ? 1.301 2.080 -5.976 1.00 97.31 71 MET A O 1
ATOM 586 N N . GLY A 1 72 ? -0.290 3.290 -4.951 1.00 96.56 72 GLY A N 1
ATOM 587 C CA . GLY A 1 72 ? -0.532 4.196 -6.075 1.00 96.56 72 GLY A CA 1
ATOM 588 C C . GLY A 1 72 ? 0.714 4.995 -6.470 1.00 96.56 72 GLY A C 1
ATOM 589 O O . GLY A 1 72 ? 1.062 5.040 -7.646 1.00 96.56 72 GLY A O 1
ATOM 590 N N . GLN A 1 73 ? 1.440 5.548 -5.491 1.00 97.00 73 GLN A N 1
ATOM 591 C CA . GLN A 1 73 ? 2.715 6.240 -5.735 1.00 97.00 73 GLN A CA 1
ATOM 592 C C . GLN A 1 73 ? 3.768 5.308 -6.355 1.00 97.00 73 GLN A C 1
ATOM 594 O O . GLN A 1 73 ? 4.448 5.681 -7.309 1.00 97.00 73 GLN A O 1
ATOM 599 N N . ALA A 1 74 ? 3.907 4.087 -5.829 1.00 97.31 74 ALA A N 1
ATOM 600 C CA . ALA A 1 74 ? 4.845 3.103 -6.365 1.00 97.31 74 ALA A CA 1
ATOM 601 C C . ALA A 1 74 ? 4.473 2.662 -7.791 1.00 97.31 74 ALA A C 1
ATOM 603 O O . ALA A 1 74 ? 5.361 2.480 -8.628 1.00 97.31 74 ALA A O 1
ATOM 604 N N . GLN A 1 75 ? 3.176 2.526 -8.078 1.00 97.94 75 GLN A N 1
ATOM 605 C CA . GLN A 1 75 ? 2.681 2.185 -9.407 1.00 97.94 75 GLN A CA 1
ATOM 606 C C . GLN A 1 75 ? 3.016 3.283 -10.420 1.00 97.94 75 GLN A C 1
ATOM 608 O O . GLN A 1 75 ? 3.571 2.977 -11.468 1.00 97.94 75 GLN A O 1
ATOM 613 N N . GLU A 1 76 ? 2.785 4.556 -10.086 1.00 98.12 76 GLU A N 1
ATOM 614 C CA . GLU A 1 76 ? 3.118 5.685 -10.968 1.00 98.12 76 GLU A CA 1
ATOM 615 C C . GLU A 1 76 ? 4.618 5.727 -11.314 1.00 98.12 76 GLU A C 1
ATOM 617 O O . GLU A 1 76 ? 4.995 5.896 -12.476 1.00 98.12 76 GLU A O 1
ATOM 622 N N . VAL A 1 77 ? 5.490 5.513 -10.320 1.00 98.38 77 VAL A N 1
ATOM 623 C CA . VAL A 1 77 ? 6.945 5.432 -10.541 1.00 98.38 77 VAL A CA 1
ATOM 624 C C . VAL A 1 77 ? 7.301 4.250 -11.443 1.00 98.38 77 VAL A C 1
ATOM 626 O O . VAL A 1 77 ? 8.143 4.386 -12.331 1.00 98.38 77 VAL A O 1
ATOM 629 N N . THR A 1 78 ? 6.656 3.102 -11.234 1.00 97.94 78 THR A N 1
ATOM 630 C CA . THR A 1 78 ? 6.869 1.901 -12.051 1.00 97.94 78 THR A CA 1
ATOM 631 C C . THR A 1 78 ? 6.484 2.162 -13.504 1.00 97.94 78 THR A C 1
ATOM 633 O O . THR A 1 78 ? 7.299 1.935 -14.397 1.00 97.94 78 THR A O 1
ATOM 636 N N . ASP A 1 79 ? 5.301 2.728 -13.740 1.00 98.25 79 ASP A N 1
ATOM 637 C CA . ASP A 1 79 ? 4.800 3.045 -15.078 1.00 98.25 79 ASP A CA 1
ATOM 638 C C . ASP A 1 79 ? 5.720 4.050 -15.797 1.00 98.25 79 ASP A C 1
ATOM 640 O O . ASP A 1 79 ? 6.043 3.889 -16.980 1.00 98.25 79 ASP A O 1
ATOM 644 N N . SER A 1 80 ? 6.209 5.066 -15.074 1.00 98.44 80 SER A N 1
ATOM 645 C CA . SER A 1 80 ? 7.168 6.040 -15.605 1.00 98.44 80 SER A CA 1
ATOM 646 C C . SER A 1 80 ? 8.496 5.386 -16.001 1.00 98.44 80 SER A C 1
ATOM 648 O O . SER A 1 80 ? 9.028 5.669 -17.078 1.00 98.44 80 SER A O 1
ATOM 650 N N . LEU A 1 81 ? 9.038 4.501 -15.160 1.00 98.44 81 LEU A N 1
ATOM 651 C CA . LEU A 1 81 ? 10.285 3.787 -15.446 1.00 98.44 81 LEU A CA 1
ATOM 652 C C . LEU A 1 81 ? 10.131 2.818 -16.620 1.00 98.44 81 LEU A C 1
ATOM 654 O O . LEU A 1 81 ? 11.026 2.727 -17.462 1.00 98.44 81 LEU A O 1
ATOM 658 N N . GLU A 1 82 ? 9.003 2.114 -16.723 1.00 98.44 82 GLU A N 1
ATOM 659 C CA . 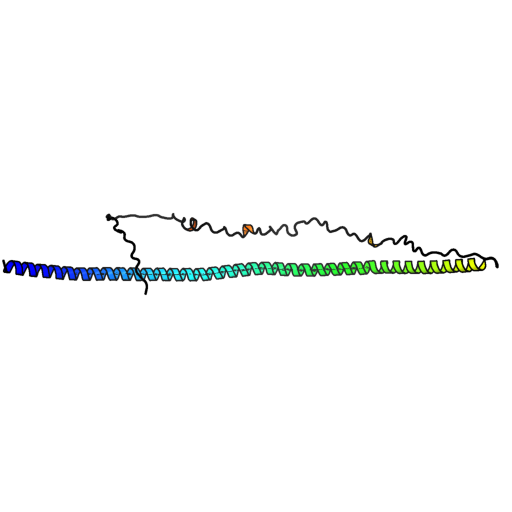GLU A 1 82 ? 8.720 1.248 -17.869 1.00 98.44 82 GLU A CA 1
ATOM 660 C C . GLU A 1 82 ? 8.699 2.040 -19.183 1.00 98.44 82 GLU A C 1
ATOM 662 O O . GLU A 1 82 ? 9.290 1.607 -20.183 1.00 98.44 82 GLU A O 1
ATOM 667 N N . ALA A 1 83 ? 8.078 3.223 -19.180 1.00 98.06 83 ALA A N 1
ATOM 668 C CA . ALA A 1 83 ? 8.074 4.122 -20.329 1.00 98.06 83 ALA A CA 1
ATOM 669 C C . ALA A 1 83 ? 9.491 4.605 -20.687 1.00 98.06 83 ALA A C 1
ATOM 671 O O . ALA A 1 83 ? 9.881 4.565 -21.858 1.00 98.06 83 ALA A O 1
ATOM 672 N N . GLU A 1 84 ? 10.293 4.995 -19.695 1.00 98.44 84 GLU A N 1
ATOM 673 C CA . GLU A 1 84 ? 11.670 5.448 -19.911 1.00 98.44 84 GLU A CA 1
ATOM 674 C C . GLU A 1 84 ? 12.567 4.331 -20.464 1.00 98.44 84 GLU A C 1
ATOM 676 O O . GLU A 1 84 ? 13.278 4.534 -21.453 1.00 98.44 84 GLU A O 1
ATOM 681 N N . VAL A 1 85 ? 12.490 3.120 -19.901 1.00 98.62 85 VAL A N 1
ATOM 682 C CA . VAL A 1 85 ? 13.225 1.942 -20.393 1.00 98.62 85 VAL A CA 1
ATOM 683 C C . VAL A 1 85 ? 12.848 1.633 -21.840 1.00 98.62 85 VAL A C 1
ATOM 685 O O . VAL A 1 85 ? 13.714 1.283 -22.649 1.00 98.62 85 VAL A O 1
ATOM 688 N N . LYS A 1 86 ? 11.566 1.763 -22.195 1.00 98.62 86 LYS A N 1
ATOM 689 C CA . LYS A 1 86 ? 11.096 1.546 -23.566 1.00 98.62 86 LYS A CA 1
ATOM 690 C C . LYS A 1 86 ? 11.713 2.550 -24.540 1.00 98.62 86 LYS A C 1
ATOM 692 O O . LYS A 1 86 ? 12.210 2.137 -25.591 1.00 98.62 86 LYS A O 1
ATOM 697 N N . GLU A 1 87 ? 11.740 3.832 -24.190 1.00 98.75 87 GLU A N 1
ATOM 698 C CA . GLU A 1 87 ? 12.357 4.866 -25.029 1.00 98.75 87 GLU A CA 1
ATOM 699 C C . GLU A 1 87 ? 13.884 4.734 -25.099 1.00 98.75 87 GLU A C 1
ATOM 701 O O . GLU A 1 87 ? 14.471 4.875 -26.173 1.00 98.75 87 GLU A O 1
ATOM 706 N N . LEU A 1 88 ? 14.547 4.379 -23.995 1.00 98.69 88 LEU A N 1
ATOM 707 C CA . LEU A 1 88 ? 15.983 4.080 -23.979 1.00 98.69 88 LEU A CA 1
ATOM 708 C C . LEU A 1 88 ? 16.328 2.919 -24.917 1.00 98.69 88 LEU A C 1
ATOM 710 O O . LEU A 1 88 ? 17.245 3.036 -25.729 1.00 98.69 88 LEU A O 1
ATOM 714 N N . ARG A 1 89 ? 15.564 1.820 -24.866 1.00 98.62 89 ARG A N 1
ATOM 715 C CA . ARG A 1 89 ? 15.742 0.674 -25.775 1.00 98.62 89 ARG A CA 1
ATOM 716 C C . ARG A 1 89 ? 15.525 1.052 -27.234 1.00 98.62 89 ARG A C 1
ATOM 718 O O . ARG A 1 89 ? 16.241 0.561 -28.105 1.00 98.62 89 ARG A O 1
ATOM 725 N N . LYS A 1 90 ? 14.547 1.915 -27.511 1.00 98.69 90 LYS A N 1
ATOM 726 C CA . LYS A 1 90 ? 14.301 2.426 -28.861 1.00 98.69 90 LYS A CA 1
ATOM 727 C C . LYS A 1 90 ? 15.508 3.216 -29.372 1.00 98.69 90 LYS A C 1
ATOM 729 O O . LYS A 1 90 ? 15.999 2.913 -30.456 1.00 98.69 90 LYS A O 1
ATOM 734 N N . ARG A 1 91 ? 16.035 4.148 -28.571 1.00 98.69 91 ARG A N 1
ATOM 735 C CA . ARG A 1 91 ? 17.227 4.937 -28.924 1.00 98.69 91 ARG A CA 1
ATOM 736 C C . ARG A 1 91 ? 18.480 4.080 -29.095 1.00 98.69 91 ARG A C 1
ATOM 738 O O . ARG A 1 91 ? 19.241 4.312 -30.028 1.00 98.69 91 ARG A O 1
ATOM 745 N N . ASP A 1 92 ? 18.684 3.073 -28.247 1.00 98.31 92 ASP A N 1
ATOM 746 C CA . ASP A 1 92 ? 19.795 2.120 -28.391 1.00 98.31 92 ASP A CA 1
ATOM 747 C C . ASP A 1 92 ? 19.711 1.352 -29.719 1.00 98.31 92 ASP A C 1
ATOM 749 O O . ASP A 1 92 ? 20.706 1.226 -30.436 1.00 98.31 92 ASP A O 1
ATOM 753 N N . LYS A 1 93 ? 18.509 0.898 -30.092 1.00 98.50 93 LYS A N 1
ATOM 754 C CA . LYS A 1 93 ? 18.284 0.248 -31.385 1.00 98.50 93 LYS A CA 1
ATOM 755 C C . LYS A 1 93 ? 18.582 1.192 -32.550 1.00 98.50 93 LYS A C 1
ATOM 757 O O . LYS A 1 93 ? 19.321 0.809 -33.450 1.00 98.50 93 LYS A O 1
ATOM 762 N N . GLU A 1 94 ? 18.038 2.408 -32.524 1.00 98.44 94 GLU A N 1
ATOM 763 C CA . GLU A 1 94 ? 18.272 3.415 -33.567 1.00 98.44 94 GLU A CA 1
ATOM 764 C C . GLU A 1 94 ? 19.765 3.727 -33.719 1.00 98.44 94 GLU A C 1
ATOM 766 O O . GLU A 1 94 ? 20.284 3.753 -34.832 1.00 98.44 94 GLU A O 1
ATOM 771 N N . MET A 1 95 ? 20.486 3.876 -32.607 1.00 98.00 95 MET A N 1
ATOM 772 C CA . MET A 1 95 ? 21.930 4.101 -32.615 1.00 98.00 95 MET A CA 1
ATOM 773 C C . MET A 1 95 ? 22.695 2.917 -33.220 1.00 98.00 95 MET A C 1
ATOM 775 O O . MET A 1 95 ? 23.555 3.118 -34.076 1.00 98.00 95 MET A O 1
ATOM 779 N N . LYS A 1 96 ? 22.371 1.677 -32.832 1.00 97.31 96 LYS A N 1
ATOM 780 C CA . LYS A 1 96 ? 22.978 0.468 -33.417 1.00 97.31 96 LYS A CA 1
ATOM 781 C C . LYS A 1 96 ? 22.695 0.347 -34.912 1.00 97.31 96 LYS A C 1
ATOM 783 O O . LYS A 1 96 ? 23.592 -0.016 -35.671 1.00 97.31 96 LYS A O 1
ATOM 788 N N . ASP A 1 97 ? 21.475 0.663 -35.338 1.00 97.50 97 ASP A N 1
ATOM 789 C CA . ASP A 1 97 ? 21.092 0.650 -36.748 1.00 97.50 97 ASP A CA 1
ATOM 790 C C . ASP A 1 97 ? 21.857 1.722 -37.545 1.00 97.50 97 ASP A C 1
ATOM 792 O O . ASP A 1 97 ? 22.378 1.406 -38.615 1.00 97.50 97 ASP A O 1
ATOM 796 N N . LEU A 1 98 ? 22.017 2.937 -37.002 1.00 97.12 98 LEU A N 1
ATOM 797 C CA . LEU A 1 98 ? 22.815 4.011 -37.611 1.00 97.12 98 LEU A CA 1
ATOM 798 C C . LEU A 1 98 ? 24.303 3.657 -37.716 1.00 97.12 98 LEU A C 1
ATOM 800 O O . LEU A 1 98 ? 24.925 3.899 -38.753 1.00 97.12 98 LEU A O 1
ATOM 804 N N . LEU A 1 99 ? 24.883 3.074 -36.663 1.00 95.69 99 LEU A N 1
ATOM 805 C CA . LEU A 1 99 ? 26.265 2.590 -36.685 1.00 95.69 99 LEU A CA 1
ATOM 806 C C . LEU A 1 99 ? 26.433 1.526 -37.773 1.00 95.69 99 LEU A C 1
ATOM 808 O O . LEU A 1 99 ? 27.332 1.632 -38.606 1.00 95.69 99 LEU A O 1
ATOM 812 N N . ARG A 1 100 ? 25.526 0.544 -37.825 1.00 95.38 100 ARG A N 1
ATOM 813 C CA . ARG A 1 100 ? 25.557 -0.501 -38.852 1.00 95.38 100 ARG A CA 1
ATOM 814 C C . ARG A 1 100 ? 25.471 0.103 -40.254 1.00 95.38 100 ARG A C 1
ATOM 816 O O . ARG A 1 100 ? 26.324 -0.178 -41.088 1.00 95.38 100 ARG A O 1
ATOM 823 N N . SER A 1 101 ? 24.499 0.975 -40.520 1.00 96.19 101 SER A N 1
ATOM 824 C CA . SER A 1 101 ? 24.327 1.556 -41.858 1.00 96.19 101 SER A CA 1
ATOM 825 C C . SER A 1 101 ? 25.494 2.446 -42.293 1.00 96.19 101 SER A C 1
ATOM 827 O O . SER A 1 101 ? 25.767 2.540 -43.485 1.00 96.19 101 SER A O 1
ATOM 829 N N . SER A 1 102 ? 26.171 3.105 -41.349 1.00 95.19 102 SER A N 1
ATOM 830 C CA . SER A 1 102 ? 27.264 4.037 -41.655 1.00 95.19 102 SER A CA 1
ATOM 831 C C . SER A 1 102 ? 28.597 3.329 -41.890 1.00 95.19 102 SER A C 1
ATOM 833 O O . SER A 1 102 ? 29.397 3.791 -42.702 1.00 95.19 102 SER A O 1
ATOM 835 N N . PHE A 1 103 ? 28.848 2.218 -41.191 1.00 94.50 103 PHE A N 1
ATOM 836 C CA . PHE A 1 103 ? 30.160 1.570 -41.189 1.00 94.50 103 PHE A CA 1
ATOM 837 C C . PHE A 1 103 ? 30.223 0.254 -41.969 1.00 94.50 103 PHE A C 1
ATOM 839 O O . PHE A 1 103 ? 31.306 -0.075 -42.450 1.00 94.50 103 PHE A O 1
ATOM 846 N N . GLU A 1 104 ? 29.112 -0.466 -42.171 1.00 95.19 104 GLU A N 1
ATOM 847 C CA . GLU A 1 104 ? 29.122 -1.686 -43.001 1.00 95.19 104 GLU A CA 1
ATOM 848 C C . GLU A 1 104 ? 29.608 -1.422 -44.438 1.00 95.19 104 GLU A C 1
ATOM 850 O O . GLU A 1 104 ? 30.517 -2.125 -44.870 1.00 95.19 104 GLU A O 1
ATOM 855 N N . PRO A 1 105 ? 29.170 -0.365 -45.157 1.00 96.12 105 PRO A N 1
ATOM 856 C CA . PRO A 1 105 ? 29.678 -0.105 -46.509 1.00 96.12 105 PRO A CA 1
ATOM 857 C C . PRO A 1 105 ? 31.186 0.171 -46.547 1.00 96.12 105 PRO A C 1
ATOM 859 O O . PRO A 1 105 ? 31.871 -0.185 -47.502 1.00 96.12 105 PRO A O 1
ATOM 862 N N . VAL A 1 106 ? 31.718 0.813 -45.502 1.00 96.94 106 VAL A N 1
ATOM 863 C CA . VAL A 1 106 ? 33.157 1.085 -45.376 1.00 96.94 106 VAL A CA 1
ATOM 864 C C . VAL A 1 106 ? 33.916 -0.213 -45.118 1.00 96.94 106 VAL A C 1
ATOM 866 O O . VAL A 1 106 ? 34.949 -0.457 -45.740 1.00 96.94 106 VAL A O 1
ATOM 869 N N . ARG A 1 107 ? 33.397 -1.058 -44.221 1.00 96.62 107 ARG A N 1
ATOM 870 C CA . ARG A 1 107 ? 33.945 -2.386 -43.935 1.00 96.62 107 ARG A CA 1
ATOM 871 C C . ARG A 1 107 ? 33.971 -3.247 -45.198 1.00 96.62 107 ARG A C 1
ATOM 873 O O . ARG A 1 107 ? 35.015 -3.826 -45.492 1.00 96.62 107 ARG A O 1
ATOM 880 N N . ASP A 1 108 ? 32.875 -3.280 -45.950 1.00 97.25 108 ASP A N 1
ATOM 881 C CA . ASP A 1 108 ? 32.762 -4.025 -47.205 1.00 97.25 108 ASP A CA 1
ATOM 882 C C . ASP A 1 108 ? 33.764 -3.509 -48.246 1.00 97.25 108 ASP A C 1
ATOM 884 O O . ASP A 1 108 ? 34.543 -4.290 -48.787 1.00 97.25 108 ASP A O 1
ATOM 888 N N . ALA A 1 109 ? 33.870 -2.187 -48.430 1.00 97.75 109 ALA A N 1
ATOM 889 C CA . ALA A 1 109 ? 34.839 -1.596 -49.356 1.00 97.75 109 ALA A CA 1
ATOM 890 C C . ALA A 1 109 ? 36.304 -1.923 -48.998 1.00 97.75 109 ALA A C 1
ATOM 892 O O . ALA A 1 109 ? 37.139 -2.109 -49.886 1.00 97.75 109 ALA A O 1
ATOM 893 N N . ILE A 1 110 ? 36.638 -1.998 -47.704 1.00 97.94 110 ILE A N 1
ATOM 894 C CA . ILE A 1 110 ? 37.977 -2.398 -47.243 1.00 97.94 110 ILE A CA 1
ATOM 895 C C . ILE A 1 110 ? 38.246 -3.875 -47.560 1.00 97.94 110 ILE A C 1
ATOM 897 O O . ILE A 1 110 ? 39.359 -4.209 -47.977 1.00 97.94 110 ILE A O 1
ATOM 901 N N . LEU A 1 111 ? 37.257 -4.754 -47.367 1.00 96.75 111 LEU A N 1
ATOM 902 C CA . LEU A 1 111 ? 37.374 -6.178 -47.693 1.00 96.75 111 LEU A CA 1
ATOM 903 C C . LEU A 1 111 ? 37.548 -6.386 -49.201 1.00 96.75 111 LEU A C 1
ATOM 905 O O . LEU A 1 111 ? 38.494 -7.058 -49.606 1.00 96.75 111 LEU A O 1
ATOM 909 N N . ASP A 1 112 ? 36.730 -5.722 -50.016 1.00 97.88 112 ASP A N 1
ATOM 910 C CA . ASP A 1 112 ? 36.832 -5.769 -51.477 1.00 97.88 112 ASP A CA 1
ATOM 911 C C . ASP A 1 112 ? 38.208 -5.293 -51.964 1.00 97.88 112 ASP A C 1
ATOM 913 O O . ASP A 1 112 ? 38.822 -5.891 -52.852 1.00 97.88 112 ASP A O 1
ATOM 917 N N . LEU A 1 113 ? 38.733 -4.214 -51.369 1.00 98.38 113 LEU A N 1
ATOM 918 C CA . LEU A 1 113 ? 40.061 -3.706 -51.704 1.00 98.38 113 LEU A CA 1
ATOM 919 C C . LEU A 1 113 ? 41.161 -4.706 -51.332 1.00 98.38 113 LEU A C 1
ATOM 921 O O . LEU A 1 113 ? 42.091 -4.899 -52.117 1.00 98.38 113 LEU A O 1
ATOM 925 N N . ARG A 1 114 ? 41.070 -5.332 -50.152 1.00 97.88 114 ARG A N 1
ATOM 926 C CA . ARG A 1 114 ? 42.024 -6.356 -49.706 1.00 97.88 114 ARG A CA 1
ATOM 927 C C . ARG A 1 114 ? 42.065 -7.519 -50.692 1.00 97.88 114 ARG A C 1
ATOM 929 O O . ARG A 1 114 ? 43.154 -7.885 -51.129 1.00 97.88 114 ARG A O 1
ATOM 936 N N . ASP A 1 115 ? 40.906 -8.051 -51.058 1.00 98.00 115 ASP A N 1
ATOM 937 C CA . ASP A 1 115 ? 40.804 -9.212 -51.944 1.00 98.00 115 ASP A CA 1
ATOM 938 C C . ASP A 1 115 ? 41.346 -8.867 -53.343 1.00 98.00 115 ASP A C 1
ATOM 940 O O . ASP A 1 115 ? 42.146 -9.604 -53.918 1.00 98.00 115 ASP A O 1
ATOM 944 N N . LYS A 1 116 ? 41.054 -7.658 -53.841 1.00 98.25 116 LYS A N 1
ATOM 945 C CA . LYS A 1 116 ? 41.626 -7.155 -55.097 1.00 98.25 116 LYS A CA 1
ATOM 946 C C . LYS A 1 116 ? 43.151 -7.022 -55.056 1.00 98.25 116 LYS A C 1
ATOM 948 O O . LYS A 1 116 ? 43.817 -7.305 -56.053 1.00 98.25 116 LYS A O 1
ATOM 953 N N . ILE A 1 117 ? 43.718 -6.551 -53.943 1.00 98.31 117 ILE A N 1
ATOM 954 C CA . ILE A 1 117 ? 45.177 -6.468 -53.770 1.00 98.31 117 ILE A CA 1
ATOM 955 C C . ILE A 1 117 ? 45.784 -7.872 -53.788 1.00 98.31 117 ILE A C 1
ATOM 957 O O . ILE A 1 117 ? 46.795 -8.080 -54.458 1.00 98.31 117 ILE A O 1
ATOM 961 N N . GLU A 1 118 ? 45.164 -8.829 -53.099 1.00 97.50 118 GLU A N 1
ATOM 962 C CA . GLU A 1 118 ? 45.608 -10.223 -53.078 1.00 97.50 118 GLU A CA 1
ATOM 963 C C . GLU A 1 118 ? 45.616 -10.835 -54.487 1.00 97.50 118 GLU A C 1
ATOM 965 O O . GLU A 1 118 ? 46.629 -11.406 -54.904 1.00 97.50 118 GLU A O 1
ATOM 970 N N . ASP A 1 119 ? 44.551 -10.628 -55.263 1.00 97.81 119 ASP A N 1
ATOM 971 C CA . ASP A 1 119 ? 44.461 -11.079 -56.654 1.00 97.81 119 ASP A CA 1
ATOM 972 C C . ASP A 1 119 ? 45.562 -10.477 -57.538 1.00 97.81 119 ASP A C 1
ATOM 974 O O . ASP A 1 119 ? 46.217 -11.197 -58.300 1.00 97.81 119 ASP A O 1
ATOM 978 N N . ILE A 1 120 ? 45.809 -9.165 -57.421 1.00 98.06 120 ILE A N 1
ATOM 979 C CA . ILE A 1 120 ? 46.875 -8.478 -58.165 1.00 98.06 120 ILE A CA 1
ATOM 980 C C . ILE A 1 120 ? 48.243 -9.045 -57.775 1.00 98.06 120 ILE A C 1
ATOM 982 O O . ILE A 1 120 ? 49.040 -9.387 -58.651 1.00 98.06 120 ILE A O 1
ATOM 986 N N . CYS A 1 121 ? 48.523 -9.187 -56.478 1.00 96.56 121 CYS A N 1
ATOM 987 C CA . CYS A 1 121 ? 49.781 -9.747 -55.992 1.00 96.56 121 CYS A CA 1
ATOM 988 C C . CYS A 1 121 ? 50.001 -11.169 -56.516 1.00 96.56 121 CYS A C 1
ATOM 990 O O . CYS A 1 121 ? 51.071 -11.464 -57.050 1.00 96.56 121 CYS A O 1
ATOM 992 N N . ASN A 1 122 ? 48.991 -12.035 -56.431 1.00 96.44 122 ASN A N 1
ATOM 993 C CA . ASN A 1 122 ? 49.059 -13.399 -56.950 1.00 96.44 122 ASN A CA 1
ATOM 994 C C . ASN A 1 122 ? 49.278 -13.425 -58.471 1.00 96.44 122 ASN A C 1
ATOM 996 O O . ASN A 1 122 ? 50.082 -14.218 -58.975 1.00 96.44 122 ASN A O 1
ATOM 1000 N N . GLN A 1 123 ? 48.620 -12.531 -59.214 1.00 96.75 123 GLN A N 1
ATOM 1001 C CA . GLN A 1 123 ? 48.802 -12.397 -60.658 1.00 96.75 123 GLN A CA 1
ATOM 1002 C C . GLN A 1 123 ? 50.236 -11.977 -61.022 1.00 96.75 123 GLN A C 1
ATOM 1004 O O . GLN A 1 123 ? 50.849 -12.598 -61.898 1.00 96.75 123 GLN A O 1
ATOM 1009 N N . GLU A 1 124 ? 50.784 -10.951 -60.365 1.00 96.31 124 GLU A N 1
ATOM 1010 C CA . GLU A 1 124 ? 52.147 -10.461 -60.608 1.00 96.31 124 GLU A CA 1
ATOM 1011 C C . GLU A 1 124 ? 53.209 -11.485 -60.196 1.00 96.31 124 GLU A C 1
ATOM 1013 O O . GLU A 1 124 ? 54.125 -11.773 -60.972 1.00 96.31 124 GLU A O 1
ATOM 1018 N N . LEU A 1 125 ? 53.052 -12.127 -59.033 1.00 95.25 125 LEU A N 1
ATOM 1019 C CA . LEU A 1 125 ? 53.923 -13.225 -58.608 1.00 95.25 125 LEU A CA 1
ATOM 1020 C C . LEU A 1 125 ? 53.919 -14.360 -59.640 1.00 95.25 125 LEU A C 1
ATOM 1022 O O . LEU A 1 125 ? 54.982 -14.837 -60.038 1.00 95.25 125 LEU A O 1
ATOM 1026 N N . GLY A 1 126 ? 52.748 -14.735 -60.163 1.00 94.44 126 GLY A N 1
ATOM 1027 C CA . GLY A 1 126 ? 52.630 -15.740 -61.217 1.00 94.44 126 GLY A CA 1
ATOM 1028 C C . GLY A 1 126 ? 53.353 -15.360 -62.517 1.00 94.44 126 GLY A C 1
ATOM 1029 O O . GLY A 1 126 ? 53.936 -16.232 -63.173 1.00 94.44 126 GLY A O 1
ATOM 1030 N N . LYS A 1 127 ? 53.361 -14.074 -62.901 1.00 94.75 127 LYS A N 1
ATOM 1031 C CA . LYS A 1 127 ? 54.145 -13.580 -64.050 1.00 94.75 127 LYS A CA 1
ATOM 1032 C C . LYS A 1 127 ? 55.645 -13.729 -63.792 1.00 94.75 127 LYS A C 1
ATOM 1034 O O . LYS A 1 127 ? 56.344 -14.287 -64.641 1.00 94.75 127 LYS A O 1
ATOM 1039 N N . ILE A 1 128 ? 56.115 -13.312 -62.615 1.00 92.50 128 ILE A N 1
ATOM 1040 C CA . ILE A 1 128 ? 57.525 -13.414 -62.210 1.00 92.50 128 ILE A CA 1
ATOM 1041 C C . ILE A 1 128 ? 57.982 -14.878 -62.211 1.00 92.50 128 ILE A C 1
ATOM 1043 O O . ILE A 1 128 ? 59.010 -15.196 -62.805 1.00 92.50 128 ILE A O 1
ATOM 1047 N N . THR A 1 129 ? 57.203 -15.797 -61.633 1.00 89.62 129 THR A N 1
ATOM 1048 C CA . THR A 1 129 ? 57.525 -17.234 -61.625 1.00 89.62 129 THR A CA 1
ATOM 1049 C C . THR A 1 129 ? 57.636 -17.805 -63.041 1.00 89.62 129 THR A C 1
ATOM 1051 O O . THR A 1 129 ? 58.565 -18.558 -63.341 1.00 89.62 129 THR A O 1
ATOM 1054 N N . LYS A 1 130 ? 56.724 -17.428 -63.949 1.00 91.19 130 LYS A N 1
ATOM 1055 C CA . LYS A 1 130 ? 56.784 -17.853 -65.359 1.00 91.19 130 LYS A CA 1
ATOM 1056 C C . LYS A 1 130 ? 58.023 -17.307 -66.068 1.00 91.19 130 LYS A C 1
ATOM 1058 O O . LYS A 1 130 ? 58.622 -18.033 -66.858 1.00 91.19 130 LYS A O 1
ATOM 1063 N N . GLN A 1 131 ? 58.400 -16.057 -65.804 1.00 85.94 131 GLN A N 1
ATOM 1064 C CA . GLN A 1 131 ? 59.602 -15.449 -66.371 1.00 85.94 131 GLN A CA 1
ATOM 1065 C C . GLN A 1 131 ? 60.872 -16.131 -65.846 1.00 85.94 131 GLN A C 1
ATOM 1067 O O . GLN A 1 131 ? 61.698 -16.553 -66.652 1.00 85.94 131 GLN A O 1
ATOM 1072 N N . ALA A 1 132 ? 60.976 -16.335 -64.530 1.00 79.81 132 ALA A N 1
ATOM 1073 C CA . ALA A 1 132 ? 62.102 -17.011 -63.885 1.00 79.81 132 ALA A CA 1
ATOM 1074 C C . ALA A 1 132 ? 62.316 -18.440 -64.419 1.00 79.81 132 ALA A C 1
ATOM 1076 O O . ALA A 1 132 ? 63.446 -18.837 -64.703 1.00 79.81 132 ALA A O 1
ATOM 1077 N N . ASN A 1 133 ? 61.233 -19.190 -64.647 1.00 75.75 133 ASN A N 1
ATOM 1078 C CA . ASN A 1 133 ? 61.301 -20.546 -65.201 1.00 75.75 133 ASN A CA 1
ATOM 1079 C C . ASN A 1 133 ? 61.706 -20.591 -66.688 1.00 75.75 133 ASN A C 1
ATOM 1081 O O . ASN A 1 133 ? 62.179 -21.624 -67.155 1.00 75.75 133 ASN A O 1
ATOM 1085 N N . ARG A 1 134 ? 61.539 -19.498 -67.447 1.00 67.62 134 ARG A N 1
ATOM 1086 C CA . ARG A 1 134 ? 61.980 -19.396 -68.854 1.00 67.62 134 ARG A CA 1
ATOM 1087 C C . ARG A 1 134 ? 63.447 -18.981 -68.994 1.00 67.62 134 ARG A C 1
ATOM 1089 O O . ARG A 1 134 ? 64.049 -19.276 -70.021 1.00 67.62 134 ARG A O 1
ATOM 1096 N N . SER A 1 135 ? 64.010 -18.309 -67.990 1.00 62.34 135 SER A N 1
ATOM 1097 C CA . SER A 1 135 ? 65.399 -17.828 -67.971 1.00 62.34 135 SER A CA 1
ATOM 1098 C C . SER A 1 135 ? 66.387 -18.763 -67.256 1.00 62.34 135 SER A C 1
ATOM 1100 O O . SER A 1 135 ? 67.566 -18.436 -67.159 1.00 62.34 135 SER A O 1
ATOM 1102 N N . GLY A 1 136 ? 65.936 -19.913 -66.743 1.00 54.47 136 GLY A N 1
ATOM 1103 C CA . GLY A 1 136 ? 66.815 -20.915 -66.135 1.00 54.47 136 GLY A CA 1
ATOM 1104 C C . GLY A 1 136 ? 67.622 -21.701 -67.186 1.00 54.47 136 GLY A C 1
ATOM 1105 O O . GLY A 1 136 ? 67.052 -22.111 -68.201 1.00 54.47 136 GLY A O 1
ATOM 1106 N N . PRO A 1 137 ? 68.930 -21.950 -66.980 1.00 50.62 137 PRO A N 1
ATOM 1107 C CA . PRO A 1 137 ? 69.723 -22.755 -67.902 1.00 50.62 137 PRO A CA 1
ATOM 1108 C C . PRO A 1 137 ? 69.259 -24.218 -67.877 1.00 50.62 137 PRO A C 1
ATOM 1110 O O . PRO A 1 137 ? 68.975 -24.786 -66.820 1.00 50.62 137 PRO A O 1
ATOM 1113 N N . LYS A 1 138 ? 69.214 -24.863 -69.051 1.00 51.34 138 LYS A N 1
ATOM 1114 C CA . LYS A 1 138 ? 69.106 -26.325 -69.139 1.00 51.34 138 LYS A CA 1
ATOM 1115 C C . LYS A 1 138 ? 70.379 -26.943 -68.551 1.00 51.34 138 LYS A C 1
ATOM 1117 O O . LYS A 1 138 ? 71.388 -27.030 -69.241 1.00 51.34 138 LYS A O 1
ATOM 1122 N N . GLY A 1 139 ? 70.310 -27.400 -67.304 1.00 48.06 139 GLY A N 1
ATOM 1123 C CA . GLY A 1 139 ? 71.297 -28.305 -66.714 1.00 48.06 139 GLY A CA 1
ATOM 1124 C C . GLY A 1 139 ? 71.731 -27.927 -65.300 1.00 48.06 139 GLY A C 1
ATOM 1125 O O . GLY A 1 139 ? 72.123 -26.796 -65.047 1.00 48.06 139 GLY A O 1
ATOM 1126 N N . GLY A 1 140 ? 71.729 -28.924 -64.409 1.00 46.03 140 GLY A N 1
ATOM 1127 C CA . GLY A 1 140 ? 72.520 -28.903 -63.177 1.00 46.03 140 GLY A CA 1
ATOM 1128 C C . GLY A 1 140 ? 71.722 -28.789 -61.880 1.00 46.03 140 GLY A C 1
ATOM 1129 O O . GLY A 1 140 ? 71.475 -27.697 -61.390 1.00 46.03 140 GLY A O 1
ATOM 1130 N N . ILE A 1 141 ? 71.368 -29.955 -61.332 1.00 52.69 141 ILE A N 1
ATOM 1131 C CA . ILE A 1 141 ? 71.227 -30.305 -59.905 1.00 52.69 141 ILE A CA 1
ATOM 1132 C C . ILE A 1 141 ? 71.294 -29.102 -58.942 1.00 52.69 141 ILE A C 1
ATOM 1134 O O . ILE A 1 141 ? 72.349 -28.798 -58.390 1.00 52.69 141 ILE A O 1
ATOM 1138 N N . PHE A 1 142 ? 70.151 -28.479 -58.658 1.00 47.78 142 PHE A N 1
ATOM 1139 C CA . PHE A 1 142 ? 69.988 -27.680 -57.446 1.00 47.78 142 PHE A CA 1
ATOM 1140 C C . PHE A 1 142 ? 69.120 -28.484 -56.480 1.00 47.78 142 PHE A C 1
ATOM 1142 O O . PHE A 1 142 ? 67.915 -28.640 -56.677 1.00 47.78 142 PHE A O 1
ATOM 1149 N N . LYS A 1 143 ? 69.759 -29.073 -55.464 1.00 48.84 143 LYS A N 1
ATOM 1150 C CA . LYS A 1 143 ? 69.053 -29.691 -54.342 1.00 48.84 143 LYS A CA 1
ATOM 1151 C C . LYS A 1 143 ? 68.298 -28.586 -53.604 1.00 48.84 143 LYS A C 1
ATOM 1153 O O . LYS A 1 143 ? 68.896 -27.617 -53.147 1.00 48.84 143 LYS A O 1
ATOM 1158 N N . SER A 1 144 ? 66.987 -28.752 -53.514 1.00 49.03 144 SER A N 1
ATOM 1159 C CA . SER A 1 144 ? 66.075 -27.936 -52.717 1.00 49.03 144 SER A CA 1
ATOM 1160 C C . SER A 1 144 ? 66.535 -27.839 -51.258 1.00 49.03 144 SER A C 1
ATOM 1162 O O . SER A 1 144 ? 66.727 -28.887 -50.634 1.00 49.03 144 SER A O 1
ATOM 1164 N N . PRO A 1 145 ? 66.607 -26.643 -50.650 1.00 42.53 145 PRO A N 1
ATOM 1165 C CA . PRO A 1 145 ? 66.376 -26.521 -49.228 1.00 42.53 145 PRO A CA 1
ATOM 1166 C C . PRO A 1 145 ? 64.863 -26.545 -49.017 1.00 42.53 145 PRO A C 1
ATOM 1168 O O . PRO A 1 145 ? 64.129 -25.682 -49.497 1.00 42.53 145 PRO A O 1
ATOM 1171 N N . THR A 1 146 ? 64.410 -27.575 -48.316 1.00 48.72 146 THR A N 1
ATOM 1172 C CA . THR A 1 146 ? 63.109 -27.657 -47.662 1.00 48.72 146 THR A CA 1
ATOM 1173 C C . THR A 1 146 ? 62.763 -26.309 -47.031 1.00 48.72 146 THR A C 1
ATOM 1175 O O . THR A 1 146 ? 63.383 -25.907 -46.045 1.00 48.72 146 THR A O 1
ATOM 1178 N N . VAL A 1 147 ? 61.770 -25.607 -47.584 1.00 44.22 147 VAL A N 1
ATOM 1179 C CA . VAL A 1 147 ? 61.136 -24.475 -46.902 1.00 44.22 147 VAL A CA 1
ATOM 1180 C C . VAL A 1 147 ? 60.286 -25.084 -45.794 1.00 44.22 147 VAL A C 1
ATOM 1182 O O . VAL A 1 147 ? 59.122 -25.429 -45.980 1.00 44.22 147 VAL A O 1
ATOM 1185 N N . GLY A 1 148 ? 60.930 -25.320 -44.652 1.00 40.00 148 GLY A N 1
ATOM 1186 C CA . GLY A 1 148 ? 60.255 -25.650 -43.412 1.00 40.00 148 GLY A CA 1
ATOM 1187 C C . GLY A 1 148 ? 59.275 -24.532 -43.086 1.00 40.00 148 GLY A C 1
ATOM 1188 O O . GLY A 1 148 ? 59.647 -23.360 -43.035 1.00 40.00 148 GLY A O 1
ATOM 1189 N N . ALA A 1 149 ? 58.017 -24.916 -42.910 1.00 49.38 149 ALA A N 1
ATOM 1190 C CA . ALA A 1 149 ? 56.935 -24.047 -42.505 1.00 49.38 149 ALA A CA 1
ATOM 1191 C C . ALA A 1 149 ? 57.349 -23.161 -41.318 1.00 49.38 149 ALA A C 1
ATOM 1193 O O . ALA A 1 149 ? 57.559 -23.636 -40.204 1.00 49.38 149 ALA A O 1
ATOM 11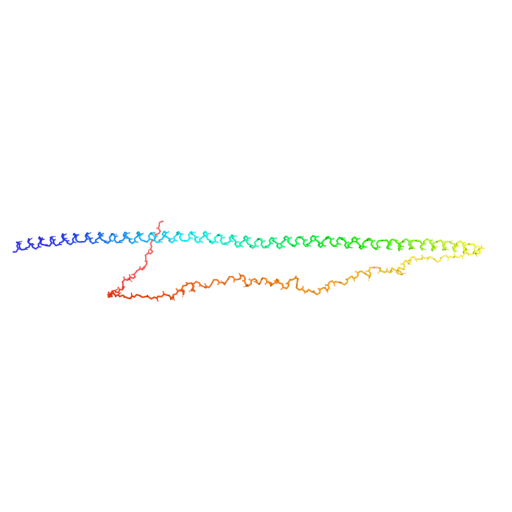94 N N . ARG A 1 150 ? 57.404 -21.852 -41.545 1.00 35.38 150 ARG A N 1
ATOM 1195 C CA . ARG A 1 150 ? 57.175 -20.856 -40.502 1.00 35.38 150 ARG A CA 1
ATOM 1196 C C . ARG A 1 150 ? 56.245 -19.805 -41.077 1.00 35.38 150 ARG A C 1
ATOM 1198 O O . ARG A 1 150 ? 56.665 -18.833 -41.693 1.00 35.38 150 ARG A O 1
ATOM 1205 N N . ALA A 1 151 ? 54.957 -20.053 -40.865 1.00 44.56 151 ALA A N 1
ATOM 1206 C CA . ALA A 1 151 ? 53.949 -19.015 -40.800 1.00 44.56 151 ALA A CA 1
ATOM 1207 C C . ALA A 1 151 ? 54.325 -18.079 -39.640 1.00 44.56 151 ALA A C 1
ATOM 1209 O O . ALA A 1 151 ? 53.873 -18.268 -38.512 1.00 44.56 151 ALA A O 1
ATOM 1210 N N . ASP A 1 152 ? 55.222 -17.124 -39.887 1.00 33.84 152 ASP A N 1
ATOM 1211 C CA . ASP A 1 152 ? 55.492 -16.060 -38.928 1.00 33.84 152 ASP A CA 1
ATOM 1212 C C . ASP A 1 152 ? 54.546 -14.900 -39.230 1.00 33.84 152 ASP A C 1
ATOM 1214 O O . ASP A 1 152 ? 54.728 -14.080 -40.128 1.00 33.84 152 ASP A O 1
ATOM 1218 N N . ARG A 1 153 ? 53.451 -14.955 -38.487 1.00 49.78 153 ARG A N 1
ATOM 1219 C CA . ARG A 1 153 ? 52.323 -14.043 -38.416 1.00 49.78 153 ARG A CA 1
ATOM 1220 C C . ARG A 1 153 ? 52.823 -12.654 -37.984 1.00 49.78 153 ARG A C 1
ATOM 1222 O O . ARG A 1 153 ? 52.760 -12.314 -36.809 1.00 49.78 153 ARG A O 1
ATOM 1229 N N . ARG A 1 154 ? 53.327 -11.841 -38.915 1.00 44.50 154 ARG A N 1
ATOM 1230 C CA . ARG A 1 154 ? 53.682 -10.427 -38.685 1.00 44.50 154 ARG A CA 1
ATOM 1231 C C . ARG A 1 154 ? 53.201 -9.582 -39.870 1.00 44.50 154 ARG A C 1
ATOM 1233 O O . ARG A 1 154 ? 53.735 -9.723 -40.955 1.00 44.50 154 ARG A O 1
ATOM 1240 N N . GLY A 1 155 ? 52.211 -8.704 -39.765 1.00 43.09 155 GLY A N 1
ATOM 1241 C CA . GLY A 1 155 ? 51.384 -8.327 -38.632 1.00 43.09 155 GLY A CA 1
ATOM 1242 C C . GLY A 1 155 ? 49.916 -8.460 -38.999 1.00 43.09 155 GLY A C 1
ATOM 1243 O O . GLY A 1 155 ? 49.444 -7.862 -39.961 1.00 43.09 155 GLY A O 1
ATOM 1244 N N . LEU A 1 156 ? 49.180 -9.202 -38.176 1.00 42.88 156 LEU A N 1
ATOM 1245 C CA . LEU A 1 156 ? 47.805 -8.815 -37.914 1.00 42.88 156 LEU A CA 1
ATOM 1246 C C . LEU A 1 156 ? 47.913 -7.431 -37.281 1.00 42.88 156 LEU A C 1
ATOM 1248 O O . LEU A 1 156 ? 48.324 -7.314 -36.126 1.00 42.88 156 LEU A O 1
ATOM 1252 N N . VAL A 1 157 ? 47.616 -6.386 -38.052 1.00 44.75 157 VAL A N 1
ATOM 1253 C CA . VAL A 1 157 ? 47.188 -5.125 -37.454 1.00 44.75 157 VAL A CA 1
ATOM 1254 C C . VAL A 1 157 ? 45.964 -5.529 -36.648 1.00 44.75 157 VAL A C 1
ATOM 1256 O O . VAL A 1 157 ? 44.934 -5.905 -37.208 1.00 44.75 157 VAL A O 1
ATOM 1259 N N . ASN A 1 158 ? 46.150 -5.666 -35.342 1.00 42.53 158 ASN A N 1
ATOM 1260 C CA . ASN A 1 158 ? 45.136 -6.197 -34.459 1.00 42.53 158 ASN A CA 1
ATOM 1261 C C . ASN A 1 158 ? 44.084 -5.095 -34.326 1.00 42.53 158 ASN A C 1
ATOM 1263 O O . ASN A 1 158 ? 44.182 -4.237 -33.456 1.00 42.53 158 ASN A O 1
ATOM 1267 N N . LEU A 1 159 ? 43.116 -5.074 -35.248 1.00 49.16 159 LEU A N 1
ATOM 1268 C CA . LEU A 1 159 ? 42.008 -4.113 -35.256 1.00 49.16 159 LEU A CA 1
ATOM 1269 C C . LEU A 1 159 ? 41.151 -4.203 -33.977 1.00 49.16 159 LEU A C 1
ATOM 1271 O O . LEU A 1 159 ? 40.321 -3.335 -33.744 1.00 49.16 159 LEU A O 1
ATOM 1275 N N . GLY A 1 160 ? 41.370 -5.219 -33.132 1.00 43.56 160 GLY A N 1
ATOM 1276 C CA . GLY A 1 160 ? 40.772 -5.328 -31.802 1.00 43.56 160 GLY A CA 1
ATOM 1277 C C . GLY A 1 160 ? 41.300 -4.321 -30.774 1.00 43.56 160 GLY A C 1
ATOM 1278 O O . GLY A 1 160 ? 40.700 -4.199 -29.718 1.00 43.56 160 GLY A O 1
ATOM 1279 N N . LEU A 1 161 ? 42.377 -3.579 -31.064 1.00 44.62 161 LEU A N 1
ATOM 1280 C CA . LEU A 1 161 ? 42.940 -2.568 -30.152 1.00 44.62 161 LEU A CA 1
ATOM 1281 C C . LEU A 1 161 ? 42.341 -1.159 -30.320 1.00 44.62 161 LEU A C 1
ATOM 1283 O O . LEU A 1 161 ? 42.827 -0.220 -29.699 1.00 44.62 161 LEU A O 1
ATOM 1287 N N . PHE A 1 162 ? 41.304 -0.988 -31.148 1.00 43.69 162 PHE A N 1
ATOM 1288 C CA . PHE A 1 162 ? 40.613 0.302 -31.312 1.00 43.69 162 PHE A CA 1
ATOM 1289 C C . PHE A 1 162 ? 39.172 0.306 -30.772 1.00 43.69 162 PHE A C 1
ATOM 1291 O O . PHE A 1 162 ? 38.423 1.246 -31.018 1.00 43.69 162 PHE A O 1
ATOM 1298 N N . LEU A 1 163 ? 38.775 -0.736 -30.031 1.00 47.88 163 LEU A N 1
ATOM 1299 C CA . LEU A 1 163 ? 37.452 -0.847 -29.399 1.00 47.88 163 LEU A CA 1
ATOM 1300 C C . LEU A 1 163 ? 37.508 -0.881 -27.867 1.00 47.88 163 LEU A C 1
ATOM 1302 O O . LEU A 1 163 ? 36.529 -1.269 -27.233 1.00 47.88 163 LEU A O 1
ATOM 1306 N N . ASP A 1 164 ? 38.601 -0.416 -27.261 1.00 41.59 164 ASP A N 1
ATOM 1307 C CA . ASP A 1 164 ? 38.562 -0.024 -25.853 1.00 41.59 164 ASP A CA 1
ATOM 1308 C C . ASP A 1 164 ? 37.854 1.333 -25.767 1.00 41.59 164 ASP A C 1
ATOM 1310 O O . ASP A 1 164 ? 38.461 2.405 -25.749 1.00 41.59 164 ASP A O 1
ATOM 1314 N N . TYR A 1 165 ? 36.524 1.274 -25.791 1.00 39.09 165 TYR A N 1
ATOM 1315 C CA . TYR A 1 165 ? 35.682 2.381 -25.368 1.00 39.09 165 TYR A CA 1
ATOM 1316 C C . TYR A 1 165 ? 36.030 2.664 -23.900 1.00 39.09 165 TYR A C 1
ATOM 1318 O O . TYR A 1 165 ? 35.974 1.734 -23.089 1.00 39.09 165 TYR A O 1
ATOM 1326 N N . PRO A 1 166 ? 36.409 3.895 -23.516 1.00 43.81 166 PRO A N 1
ATOM 1327 C CA . PRO A 1 166 ? 36.554 4.207 -22.111 1.00 43.81 166 PRO A CA 1
ATOM 1328 C C . PRO A 1 166 ? 35.180 4.063 -21.458 1.00 43.81 166 PRO A C 1
ATOM 1330 O O . PRO A 1 166 ? 34.220 4.745 -21.817 1.00 43.81 166 PRO A O 1
ATOM 1333 N N . THR A 1 167 ? 35.129 3.113 -20.528 1.00 45.81 167 THR A N 1
ATOM 1334 C CA . THR A 1 167 ? 34.149 2.943 -19.463 1.00 45.81 167 THR A CA 1
ATOM 1335 C C . THR A 1 167 ? 33.558 4.280 -19.038 1.00 45.81 167 THR A C 1
ATOM 1337 O O . THR A 1 167 ? 34.303 5.221 -18.765 1.00 45.81 167 THR A O 1
ATOM 1340 N N . ASP A 1 168 ? 32.230 4.324 -18.950 1.00 40.34 168 ASP A N 1
ATOM 1341 C CA . ASP A 1 168 ? 31.436 5.398 -18.363 1.00 40.34 168 ASP A CA 1
ATOM 1342 C C . ASP A 1 168 ? 32.056 5.938 -17.062 1.00 40.34 168 ASP A C 1
ATOM 1344 O O . ASP A 1 168 ? 31.756 5.494 -15.957 1.00 40.34 168 ASP A O 1
ATOM 1348 N N . THR A 1 169 ? 32.885 6.970 -17.179 1.00 44.06 169 THR A N 1
ATOM 1349 C CA . THR A 1 169 ? 32.998 8.022 -16.170 1.00 44.06 169 THR A CA 1
ATOM 1350 C C . THR A 1 169 ? 32.080 9.158 -16.584 1.00 44.06 169 THR A C 1
ATOM 1352 O O . THR A 1 169 ? 32.512 10.285 -16.815 1.00 44.06 169 THR A O 1
ATOM 1355 N N . MET A 1 170 ? 30.786 8.860 -16.686 1.00 42.47 170 MET A N 1
ATOM 1356 C CA . MET A 1 170 ? 29.787 9.881 -16.422 1.00 42.47 170 MET A CA 1
ATOM 1357 C C . MET A 1 170 ? 29.767 10.024 -14.911 1.00 42.47 170 MET A C 1
ATOM 1359 O O . MET A 1 170 ? 29.321 9.136 -14.189 1.00 42.47 170 MET A O 1
ATOM 1363 N N . THR A 1 171 ? 30.349 11.121 -14.435 1.00 47.56 171 THR A N 1
ATOM 1364 C CA . THR A 1 171 ? 30.126 11.651 -13.096 1.00 47.56 171 THR A CA 1
ATOM 1365 C C . THR A 1 171 ? 28.667 11.407 -12.737 1.00 47.56 171 THR A C 1
ATOM 1367 O O . THR A 1 171 ? 27.776 11.946 -13.393 1.00 47.56 171 THR A O 1
ATOM 1370 N N . GLN A 1 172 ? 28.425 10.551 -11.745 1.00 45.97 172 GLN A N 1
ATOM 1371 C CA . GLN A 1 172 ? 27.105 10.344 -11.176 1.00 45.97 172 GLN A CA 1
ATOM 1372 C C . GLN A 1 172 ? 26.719 11.653 -10.480 1.00 45.97 172 GLN A C 1
ATOM 1374 O O . GLN A 1 172 ? 26.866 11.817 -9.273 1.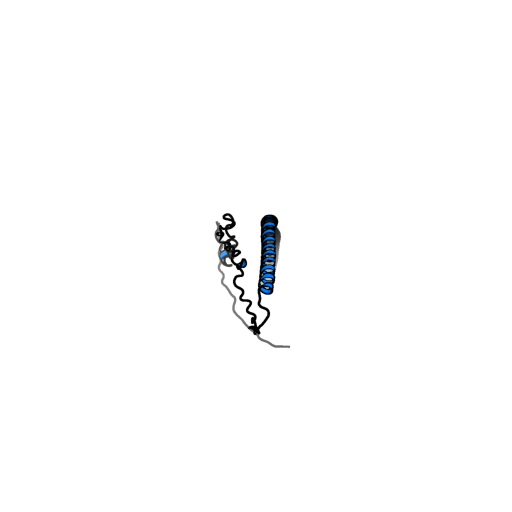00 45.97 172 GLN A O 1
ATOM 1379 N N . ALA A 1 173 ? 26.265 12.631 -11.265 1.00 43.09 173 ALA A N 1
ATOM 1380 C CA . ALA A 1 173 ? 25.295 13.577 -10.768 1.00 43.09 173 ALA A CA 1
ATOM 1381 C C . ALA A 1 173 ? 24.147 12.715 -10.226 1.00 43.09 173 ALA A C 1
ATOM 1383 O O . ALA A 1 173 ? 23.733 11.774 -10.915 1.00 43.09 173 ALA A O 1
ATOM 1384 N N . PRO A 1 174 ? 23.689 12.942 -8.985 1.00 42.38 174 PRO A N 1
ATOM 1385 C CA . PRO A 1 174 ? 22.603 12.151 -8.439 1.00 42.38 174 PRO A CA 1
ATOM 1386 C C . PRO A 1 174 ? 21.447 12.245 -9.430 1.00 42.38 174 PRO A C 1
ATOM 1388 O O . PRO A 1 174 ? 21.036 13.348 -9.793 1.00 42.38 174 PRO A O 1
ATOM 1391 N N . ALA A 1 175 ? 20.966 11.088 -9.893 1.00 47.78 175 ALA A N 1
ATOM 1392 C CA . ALA A 1 175 ? 19.936 10.998 -10.923 1.00 47.78 175 ALA A CA 1
ATOM 1393 C C . ALA A 1 175 ? 18.653 11.756 -10.542 1.00 47.78 175 ALA A C 1
ATOM 1395 O O . ALA A 1 175 ? 17.820 11.999 -11.402 1.00 47.78 175 ALA A O 1
ATOM 1396 N N . PHE A 1 176 ? 18.512 12.199 -9.289 1.00 46.72 176 PHE A N 1
ATOM 1397 C CA . PHE A 1 176 ? 17.441 13.073 -8.840 1.00 46.72 176 PHE A CA 1
ATOM 1398 C C . PHE A 1 176 ? 17.930 13.953 -7.672 1.00 46.72 176 PHE A C 1
ATOM 1400 O O . PHE A 1 176 ? 17.981 13.472 -6.543 1.00 46.72 176 PHE A O 1
ATOM 1407 N N . PRO A 1 177 ? 18.231 15.253 -7.859 1.00 49.75 177 PRO A N 1
ATOM 1408 C CA . PRO A 1 177 ? 18.456 16.166 -6.729 1.00 49.75 177 PRO A CA 1
ATOM 1409 C C . PRO A 1 177 ? 17.176 16.422 -5.902 1.00 49.75 177 PRO A C 1
ATOM 1411 O O . PRO A 1 177 ? 17.241 17.036 -4.839 1.00 49.75 177 PRO A O 1
ATOM 1414 N N . GLY A 1 178 ? 16.014 15.956 -6.385 1.00 47.53 178 GLY A N 1
ATOM 1415 C CA . GLY A 1 178 ? 14.720 16.044 -5.702 1.00 47.53 178 GLY A CA 1
ATOM 1416 C C . GLY A 1 178 ? 14.334 14.816 -4.872 1.00 47.53 178 GLY A C 1
ATOM 1417 O O . GLY A 1 178 ? 13.459 14.931 -4.017 1.00 47.53 178 GLY A O 1
ATOM 1418 N N . LEU A 1 179 ? 14.985 13.663 -5.067 1.00 48.56 179 LEU A N 1
ATOM 1419 C CA . LEU A 1 179 ? 14.780 12.508 -4.197 1.00 48.56 179 LEU A CA 1
ATOM 1420 C C . LEU A 1 179 ? 15.756 12.633 -3.036 1.00 48.56 179 LEU A C 1
ATOM 1422 O O . LEU A 1 179 ? 16.866 12.105 -3.066 1.00 48.56 179 LEU A O 1
ATOM 1426 N N . ARG A 1 180 ? 15.334 13.361 -1.997 1.00 59.03 180 ARG A N 1
ATOM 1427 C CA . ARG A 1 180 ? 15.866 13.084 -0.664 1.00 59.03 180 ARG A CA 1
ATOM 1428 C C . ARG A 1 180 ? 15.612 11.602 -0.438 1.00 59.03 180 ARG A C 1
ATOM 1430 O O . ARG A 1 180 ? 14.459 11.176 -0.441 1.00 59.03 180 ARG A O 1
ATOM 1437 N N . GLU A 1 181 ? 16.703 10.851 -0.356 1.00 54.16 181 GLU A N 1
ATOM 1438 C CA . GLU A 1 181 ? 16.750 9.481 0.130 1.00 54.16 181 GLU A CA 1
ATOM 1439 C C . GLU A 1 181 ? 15.709 9.368 1.243 1.00 54.16 181 GLU A C 1
ATOM 1441 O O . GLU A 1 181 ? 15.762 10.130 2.214 1.00 54.16 181 GLU A O 1
ATOM 1446 N N . ILE A 1 182 ? 14.679 8.543 1.035 1.00 52.75 182 ILE A N 1
ATOM 1447 C CA . ILE A 1 182 ? 13.681 8.289 2.068 1.00 52.75 182 ILE A CA 1
ATOM 1448 C C . ILE A 1 182 ? 14.462 7.582 3.168 1.00 52.75 182 ILE A C 1
ATOM 1450 O O . ILE A 1 182 ? 14.682 6.375 3.115 1.00 52.75 182 ILE A O 1
ATOM 1454 N N . ASN A 1 183 ? 14.984 8.370 4.103 1.00 50.03 183 ASN A N 1
ATOM 1455 C CA . ASN A 1 183 ? 15.742 7.881 5.227 1.00 50.03 183 ASN A CA 1
ATOM 1456 C C . ASN A 1 183 ? 14.781 6.981 6.012 1.00 50.03 183 ASN A C 1
ATOM 1458 O O . ASN A 1 183 ? 13.737 7.432 6.489 1.00 50.03 183 ASN A O 1
ATOM 1462 N N . LEU A 1 184 ? 15.098 5.688 6.058 1.00 54.50 184 LEU A N 1
ATOM 1463 C CA . LEU A 1 184 ? 14.286 4.676 6.735 1.00 54.50 184 LEU A CA 1
ATOM 1464 C C . LEU A 1 184 ? 14.139 4.986 8.236 1.00 54.50 184 LEU A C 1
ATOM 1466 O O . LEU A 1 184 ? 13.154 4.570 8.838 1.00 54.50 184 LEU A O 1
ATOM 1470 N N . ASP A 1 185 ? 15.031 5.809 8.800 1.00 51.06 185 ASP A N 1
ATOM 1471 C CA . ASP A 1 185 ? 14.956 6.310 10.178 1.00 51.06 185 ASP A CA 1
ATOM 1472 C C . ASP A 1 185 ? 13.933 7.462 10.343 1.00 51.06 185 ASP A C 1
ATOM 1474 O O . ASP A 1 185 ? 13.534 7.784 11.456 1.00 51.06 185 ASP A O 1
ATOM 1478 N N . SER A 1 186 ? 13.431 8.063 9.253 1.00 49.28 186 SER A N 1
ATOM 1479 C CA . SER A 1 186 ? 12.324 9.043 9.270 1.00 49.28 186 SER A CA 1
ATOM 1480 C C . SER A 1 186 ? 10.935 8.409 9.116 1.00 49.28 186 SER A C 1
ATOM 1482 O O . SER A 1 186 ? 9.932 9.080 9.351 1.00 49.28 186 SER A O 1
ATOM 1484 N N . ILE A 1 187 ? 10.856 7.127 8.739 1.00 47.19 187 ILE A N 1
ATOM 1485 C CA . ILE A 1 187 ? 9.628 6.308 8.842 1.00 47.19 187 ILE A CA 1
ATOM 1486 C C . ILE A 1 187 ? 9.591 5.560 10.182 1.00 47.19 187 ILE A C 1
ATOM 1488 O O . ILE A 1 187 ? 8.657 4.808 10.463 1.00 47.19 187 ILE A O 1
ATOM 1492 N N . GLN A 1 188 ? 10.599 5.775 11.029 1.00 43.69 188 GLN A N 1
ATOM 1493 C CA . GLN A 1 188 ? 10.565 5.368 12.415 1.00 43.69 188 GLN A CA 1
ATOM 1494 C C . GLN A 1 188 ? 9.471 6.205 13.088 1.00 43.69 188 GLN A C 1
ATOM 1496 O O . GLN A 1 188 ? 9.692 7.320 13.560 1.00 43.69 188 GLN A O 1
ATOM 1501 N N . ALA A 1 189 ? 8.244 5.673 13.102 1.00 48.19 189 ALA A N 1
ATOM 1502 C CA . ALA A 1 189 ? 7.299 6.032 14.143 1.00 48.19 189 ALA A CA 1
ATOM 1503 C C . ALA A 1 189 ? 8.089 5.945 15.456 1.00 48.19 189 ALA A C 1
ATOM 1505 O O . ALA A 1 189 ? 8.786 4.940 15.639 1.00 48.19 189 ALA A O 1
ATOM 1506 N N . PRO A 1 190 ? 8.084 6.993 16.302 1.00 46.56 190 PRO A N 1
ATOM 1507 C CA . PRO A 1 190 ? 8.875 6.982 17.523 1.00 46.56 190 PRO A CA 1
ATOM 1508 C C . PRO A 1 190 ? 8.605 5.657 18.230 1.00 46.56 190 PRO A C 1
ATOM 1510 O O . PRO A 1 190 ? 7.437 5.315 18.435 1.00 46.56 190 PRO A O 1
ATOM 1513 N N . GLU A 1 191 ? 9.667 4.884 18.497 1.00 49.94 191 GLU A N 1
ATOM 1514 C CA . GLU A 1 191 ? 9.556 3.623 19.231 1.00 49.94 191 GLU A CA 1
ATOM 1515 C C . GLU A 1 191 ? 8.623 3.856 20.421 1.00 49.94 191 GLU A C 1
ATOM 1517 O O . GLU A 1 191 ? 8.737 4.908 21.064 1.00 49.94 191 GLU A O 1
ATOM 1522 N N . PRO A 1 192 ? 7.660 2.953 20.685 1.00 43.34 192 PRO A N 1
ATOM 1523 C CA . PRO A 1 192 ? 6.672 3.180 21.720 1.00 43.34 192 PRO A CA 1
ATOM 1524 C C . PRO A 1 192 ? 7.405 3.463 23.027 1.00 43.34 192 PRO A C 1
ATOM 1526 O O . PRO A 1 192 ? 8.052 2.587 23.606 1.00 43.34 192 PRO A O 1
ATOM 1529 N N . ARG A 1 193 ? 7.308 4.728 23.450 1.00 58.59 193 ARG A N 1
ATOM 1530 C CA . ARG A 1 193 ? 7.683 5.202 24.775 1.00 58.59 193 ARG A CA 1
ATOM 1531 C C . ARG A 1 193 ? 7.122 4.198 25.769 1.00 58.59 193 ARG A C 1
ATOM 1533 O O . ARG A 1 193 ? 5.961 3.797 25.656 1.00 58.59 193 ARG A O 1
ATOM 1540 N N . THR A 1 194 ? 7.999 3.711 26.639 1.00 64.62 194 THR A N 1
ATOM 1541 C CA . THR A 1 194 ? 7.754 2.589 27.544 1.00 64.62 194 THR A CA 1
ATOM 1542 C C . THR A 1 194 ? 6.387 2.686 28.219 1.00 64.62 194 THR A C 1
ATOM 1544 O O . THR A 1 194 ? 5.844 3.768 28.430 1.00 64.62 194 THR A O 1
ATOM 1547 N N . ARG A 1 195 ? 5.832 1.532 28.614 1.00 53.66 195 ARG A N 1
ATOM 1548 C CA . ARG A 1 195 ? 4.541 1.410 29.318 1.00 53.66 195 ARG A CA 1
ATOM 1549 C C . ARG A 1 195 ? 4.384 2.389 30.497 1.00 53.66 195 ARG A C 1
ATOM 1551 O O . ARG A 1 195 ? 3.258 2.699 30.873 1.00 53.66 195 ARG A O 1
ATOM 1558 N N . GLU A 1 196 ? 5.487 2.865 31.072 1.00 55.88 196 GLU A N 1
ATOM 1559 C CA . GLU A 1 196 ? 5.498 3.876 32.127 1.00 55.88 196 GLU A CA 1
ATOM 1560 C C . GLU A 1 196 ? 5.124 5.298 31.655 1.00 55.88 196 GLU A C 1
ATOM 1562 O O . GLU A 1 196 ? 4.435 5.989 32.400 1.00 55.88 196 GLU A O 1
ATOM 1567 N N . GLU A 1 197 ? 5.469 5.725 30.432 1.00 53.03 197 GLU A N 1
ATOM 1568 C CA . GLU A 1 197 ? 5.155 7.081 29.935 1.00 53.03 197 GLU A CA 1
ATOM 1569 C C . GLU A 1 197 ? 3.666 7.269 29.605 1.00 53.03 197 GLU A C 1
ATOM 1571 O O . GLU A 1 197 ? 3.110 8.344 29.826 1.00 53.03 197 GLU A O 1
ATOM 1576 N N . PHE A 1 198 ? 2.976 6.217 29.150 1.00 50.72 198 PHE A N 1
ATOM 1577 C CA . PHE A 1 198 ? 1.521 6.263 28.928 1.00 50.72 198 PHE A CA 1
ATOM 1578 C C . PHE A 1 198 ? 0.739 6.423 30.246 1.00 50.72 198 PHE A C 1
ATOM 1580 O O . PHE A 1 198 ? -0.386 6.915 30.255 1.00 50.72 198 PHE A O 1
ATOM 1587 N N . LEU A 1 199 ? 1.352 6.042 31.372 1.00 51.72 199 LEU A N 1
ATOM 1588 C CA . LEU A 1 199 ? 0.802 6.188 32.721 1.00 51.72 199 LEU A CA 1
ATOM 1589 C C . LEU A 1 199 ? 1.197 7.518 33.387 1.00 51.72 199 LEU A C 1
ATOM 1591 O O . LEU A 1 199 ? 0.781 7.773 34.512 1.00 51.72 199 LEU A O 1
ATOM 1595 N N . GLN A 1 200 ? 1.983 8.368 32.717 1.00 53.66 200 GLN A N 1
ATOM 1596 C CA . GLN A 1 200 ? 2.433 9.672 33.224 1.00 53.66 200 GLN A CA 1
ATOM 1597 C C . GLN A 1 200 ? 1.672 10.870 32.645 1.00 53.66 200 GLN A C 1
ATOM 1599 O O . GLN A 1 200 ? 1.995 12.008 32.977 1.00 53.66 200 GLN A O 1
ATOM 1604 N N . LEU A 1 201 ? 0.587 10.645 31.893 1.00 45.09 201 LEU A N 1
ATOM 1605 C CA . LEU A 1 201 ? -0.472 11.649 31.730 1.00 45.09 201 LEU A CA 1
ATOM 1606 C C . LEU A 1 201 ? -1.311 11.746 33.018 1.00 45.09 201 LEU A C 1
ATOM 1608 O O . LEU A 1 201 ? -2.488 11.403 33.066 1.00 45.09 201 LEU A O 1
ATOM 1612 N N . HIS A 1 202 ? -0.673 12.229 34.080 1.00 51.47 202 HIS A N 1
ATOM 1613 C CA . HIS A 1 202 ? -1.322 12.825 35.237 1.00 51.47 202 HIS A CA 1
ATOM 1614 C C . HIS A 1 202 ? -0.944 14.305 35.227 1.00 51.47 202 HIS A C 1
ATOM 1616 O O . HIS A 1 202 ? 0.209 14.626 35.482 1.00 51.47 202 HIS A O 1
ATOM 1622 N N . ASP A 1 203 ? -1.888 15.165 34.831 1.00 47.84 203 ASP A N 1
ATOM 1623 C CA . ASP A 1 203 ? -2.137 16.500 35.405 1.00 47.84 203 ASP A CA 1
ATOM 1624 C C . ASP A 1 203 ? -2.988 17.351 34.449 1.00 47.84 203 ASP A C 1
ATOM 1626 O O . ASP A 1 203 ? -2.503 18.227 33.738 1.00 47.84 203 ASP A O 1
ATOM 1630 N N . LEU A 1 204 ? -4.300 17.124 34.484 1.00 38.25 204 LEU A N 1
ATOM 1631 C CA . LEU A 1 204 ? -5.277 18.203 34.343 1.00 38.25 204 LEU A CA 1
ATOM 1632 C C . LEU A 1 204 ? -6.362 17.964 35.395 1.00 38.25 204 LEU A C 1
ATOM 1634 O O . LEU A 1 204 ? -7.352 17.287 35.143 1.00 38.25 204 LEU A O 1
ATOM 1638 N N . ASP A 1 205 ? -6.140 18.505 36.591 1.00 44.97 205 ASP A N 1
ATOM 1639 C CA . ASP A 1 205 ? -7.166 18.653 37.625 1.00 44.97 205 ASP A CA 1
ATOM 1640 C C . ASP A 1 205 ? -7.402 20.155 37.864 1.00 44.97 205 ASP A C 1
ATOM 1642 O O . ASP A 1 205 ? -6.445 20.941 37.874 1.00 44.97 205 ASP A O 1
ATOM 1646 N N . PRO A 1 206 ? -8.662 20.583 38.055 1.00 47.62 206 PRO A N 1
ATOM 1647 C CA . PRO A 1 206 ? -8.965 21.182 39.351 1.00 47.62 206 PRO A CA 1
ATOM 1648 C C . PRO A 1 206 ? -10.366 20.814 39.897 1.00 47.62 206 PRO A C 1
ATOM 1650 O O . PRO A 1 206 ? -11.365 21.326 39.406 1.00 47.62 206 PRO A O 1
ATOM 1653 N N . ARG A 1 207 ? -10.399 20.023 40.989 1.00 37.66 207 ARG A N 1
ATOM 1654 C CA . ARG A 1 207 ? -11.007 20.272 42.339 1.00 37.66 207 ARG A CA 1
ATOM 1655 C C . ARG A 1 207 ? -12.475 20.789 42.425 1.00 37.66 207 ARG A C 1
ATOM 1657 O O . ARG A 1 207 ? -12.830 21.712 41.704 1.00 37.66 207 ARG A O 1
ATOM 1664 N N . PRO A 1 208 ? -13.304 20.373 43.427 1.00 40.97 208 PRO A N 1
ATOM 1665 C CA . PRO A 1 208 ? -13.021 20.649 44.849 1.00 40.97 208 PRO A CA 1
ATOM 1666 C C . PRO A 1 208 ? -13.403 19.563 45.881 1.00 40.97 208 PRO A C 1
ATOM 1668 O O . PRO A 1 208 ? -14.248 18.702 45.672 1.00 40.97 208 PRO A O 1
ATOM 1671 N N . GLN A 1 209 ? -12.745 19.658 47.043 1.00 46.34 209 GLN A N 1
ATOM 1672 C CA . GLN A 1 209 ? -12.956 18.855 48.257 1.00 46.34 209 GLN A CA 1
ATOM 1673 C C . GLN A 1 209 ? -14.359 19.061 48.858 1.00 46.34 209 GLN A C 1
ATOM 1675 O O . GLN A 1 209 ? -14.867 20.168 48.717 1.00 46.34 209 GLN A O 1
ATOM 1680 N N . GLN A 1 210 ? -14.896 18.092 49.624 1.00 41.62 210 GLN A N 1
ATOM 1681 C CA . GLN A 1 210 ? -15.011 18.144 51.106 1.00 41.62 210 GLN A CA 1
ATOM 1682 C C . GLN A 1 210 ? -15.264 16.725 51.715 1.00 41.62 210 GLN A C 1
ATOM 1684 O O . GLN A 1 210 ? -15.176 15.756 50.966 1.00 41.62 210 GLN A O 1
ATOM 1689 N N . PRO A 1 211 ? -15.423 16.535 53.051 1.00 50.75 211 PRO A N 1
ATOM 1690 C CA . PRO A 1 211 ? -14.618 15.601 53.839 1.00 50.75 211 PRO A CA 1
ATOM 1691 C C . PRO A 1 211 ? -15.439 14.353 54.221 1.00 50.75 211 PRO A C 1
ATOM 1693 O O . PRO A 1 211 ? -16.615 14.287 53.903 1.00 50.75 211 PRO A O 1
ATOM 1696 N N . ILE A 1 212 ? -14.859 13.382 54.934 1.00 40.50 212 ILE A N 1
ATOM 1697 C CA . ILE A 1 212 ? -15.456 12.763 56.137 1.00 40.50 212 ILE A CA 1
ATOM 1698 C C . ILE A 1 212 ? -14.487 11.698 56.681 1.00 40.50 212 ILE A C 1
ATOM 1700 O O . ILE A 1 212 ? -14.241 10.656 56.089 1.00 40.50 212 ILE A O 1
ATOM 1704 N N . VAL A 1 213 ? -13.868 12.073 57.799 1.00 36.47 213 VAL A N 1
ATOM 1705 C CA . VAL A 1 213 ? -13.748 11.335 59.064 1.00 36.47 213 VAL A CA 1
ATOM 1706 C C . VAL A 1 213 ? -13.789 9.798 59.030 1.00 36.47 213 VAL A C 1
ATOM 1708 O O . VAL A 1 213 ? -14.782 9.200 58.639 1.00 36.47 213 VAL A O 1
ATOM 1711 N N . GLY A 1 214 ? -12.794 9.181 59.677 1.00 35.66 214 GLY A N 1
ATOM 1712 C CA . GLY A 1 214 ? -13.021 7.938 60.422 1.00 35.66 214 GLY A CA 1
ATOM 1713 C C . GLY A 1 214 ? -12.127 6.770 60.040 1.00 35.66 214 GLY A C 1
ATOM 1714 O O . GLY A 1 214 ? -12.479 5.924 59.232 1.00 35.66 214 GLY A O 1
ATOM 1715 N N . SER A 1 215 ? -10.988 6.701 60.718 1.00 42.16 215 SER A N 1
ATOM 1716 C CA . SER A 1 215 ? -10.187 5.502 60.954 1.00 42.16 215 SER A CA 1
ATOM 1717 C C . SER A 1 215 ? -11.007 4.225 61.174 1.00 42.16 215 SER A C 1
ATOM 1719 O O . SER A 1 215 ? -11.923 4.249 61.992 1.00 42.16 215 SER A O 1
ATOM 1721 N N . LEU A 1 216 ? -10.560 3.101 60.604 1.00 40.00 216 LEU A N 1
ATOM 1722 C CA . LEU A 1 216 ? -10.349 1.840 61.330 1.00 40.00 216 LEU A CA 1
ATOM 1723 C C . LEU A 1 216 ? -9.413 0.913 60.532 1.00 40.00 216 LEU A C 1
ATOM 1725 O O . LEU A 1 216 ? -9.501 0.775 59.318 1.00 40.00 216 LEU A O 1
ATOM 1729 N N . SER A 1 217 ? -8.467 0.351 61.277 1.00 44.97 217 SER A N 1
ATOM 1730 C CA . SER A 1 217 ? -7.251 -0.351 60.859 1.00 44.97 217 SER A CA 1
ATOM 1731 C C . SER A 1 217 ? -7.471 -1.802 60.369 1.00 44.97 217 SER A C 1
ATOM 1733 O O . SER A 1 217 ? -8.569 -2.343 60.508 1.00 44.97 217 SER A O 1
ATOM 1735 N N . PRO A 1 218 ? -6.419 -2.466 59.839 1.00 50.75 218 PRO A N 1
ATOM 1736 C CA . PRO A 1 218 ? -6.495 -3.714 59.084 1.00 50.75 218 PRO A CA 1
ATOM 1737 C C . PRO A 1 218 ? -6.472 -4.958 59.981 1.00 50.75 218 PRO A C 1
ATOM 1739 O O . PRO A 1 218 ? -5.773 -5.004 60.995 1.00 50.75 218 PRO A O 1
ATOM 1742 N N . ARG A 1 219 ? -7.169 -6.026 59.570 1.00 37.62 219 ARG A N 1
ATOM 1743 C CA . ARG A 1 219 ? -7.025 -7.352 60.190 1.00 37.62 219 ARG A CA 1
ATOM 1744 C C . ARG A 1 219 ? -7.105 -8.471 59.152 1.00 37.62 219 ARG A C 1
ATOM 1746 O O . ARG A 1 219 ? -8.147 -9.083 58.964 1.00 37.62 219 ARG A O 1
ATOM 1753 N N . ALA A 1 220 ? -5.973 -8.769 58.521 1.00 39.78 220 ALA A N 1
ATOM 1754 C CA . ALA A 1 220 ? -5.738 -10.056 57.872 1.00 39.78 220 ALA A CA 1
ATOM 1755 C C . ALA A 1 220 ? -4.593 -10.757 58.614 1.00 39.78 220 ALA A C 1
ATOM 1757 O O . ALA A 1 220 ? -3.420 -10.427 58.451 1.00 39.78 220 ALA A O 1
ATOM 1758 N N . THR A 1 221 ? -4.948 -11.688 59.499 1.00 43.12 221 THR A N 1
ATOM 1759 C CA . THR A 1 221 ? -4.002 -12.557 60.205 1.00 43.12 221 THR A CA 1
ATOM 1760 C C . THR A 1 221 ? -3.902 -13.890 59.458 1.00 43.12 221 THR A C 1
ATOM 1762 O O . THR A 1 221 ? -4.882 -14.616 59.341 1.00 43.12 221 THR A O 1
ATOM 1765 N N . LEU A 1 222 ? -2.700 -14.150 58.940 1.00 41.41 222 LEU A N 1
ATOM 1766 C CA . LEU A 1 222 ? -2.061 -15.416 58.545 1.00 41.41 222 LEU A CA 1
ATOM 1767 C C . LEU A 1 222 ? -2.794 -16.749 58.816 1.00 41.41 222 LEU A C 1
ATOM 1769 O O . LEU A 1 222 ? -3.060 -17.073 59.973 1.00 41.41 222 LEU A O 1
ATOM 1773 N N . LYS A 1 223 ? -2.850 -17.619 57.785 1.00 46.84 223 LYS A N 1
ATOM 1774 C CA . LYS A 1 223 ? -2.403 -19.034 57.879 1.00 46.84 223 LYS A CA 1
ATOM 1775 C C . LYS A 1 223 ? -2.188 -19.714 56.501 1.00 46.84 223 LYS A C 1
ATOM 1777 O O . LYS A 1 223 ? -3.136 -19.789 55.727 1.00 46.84 223 LYS A O 1
ATOM 1782 N N . PRO A 1 224 ? -1.006 -20.295 56.207 1.00 47.50 224 PRO A N 1
ATOM 1783 C CA . PRO A 1 224 ? -0.832 -21.426 55.281 1.00 47.50 224 PRO A CA 1
ATOM 1784 C C . PRO A 1 224 ? -0.508 -22.724 56.076 1.00 47.50 224 PRO A C 1
ATOM 1786 O O . PRO A 1 224 ? -0.415 -22.670 57.303 1.00 47.50 224 PRO A O 1
ATOM 1789 N N . PRO A 1 225 ? -0.158 -23.863 55.446 1.00 51.12 225 PRO A N 1
ATOM 1790 C CA . PRO A 1 225 ? -0.883 -24.686 54.473 1.00 51.12 225 PRO A CA 1
ATOM 1791 C C . PRO A 1 225 ? -1.249 -26.073 55.070 1.00 51.12 225 PRO A C 1
ATOM 1793 O O . PRO A 1 225 ? -0.607 -26.535 56.010 1.00 51.12 225 PRO A O 1
ATOM 1796 N N . CYS A 1 226 ? -2.194 -26.809 54.471 1.00 42.22 226 CYS A N 1
ATOM 1797 C CA . CYS A 1 226 ? -2.335 -28.254 54.717 1.00 42.22 226 CYS A CA 1
ATOM 1798 C C . CYS A 1 226 ? -2.181 -29.041 53.409 1.00 42.22 226 CYS A C 1
ATOM 1800 O O . CYS A 1 226 ? -3.073 -29.058 52.566 1.00 42.22 226 CYS A O 1
ATOM 1802 N N . ARG A 1 227 ? -1.031 -29.715 53.265 1.00 48.31 227 ARG A N 1
ATOM 1803 C CA . ARG A 1 227 ? -0.858 -30.885 52.390 1.00 48.31 227 ARG A CA 1
ATOM 1804 C C . ARG A 1 227 ? -1.750 -32.025 52.892 1.00 48.31 227 ARG A C 1
ATOM 1806 O O . ARG A 1 227 ? -1.728 -32.317 54.084 1.00 48.31 227 ARG A O 1
ATOM 1813 N N . GLY A 1 228 ? -2.412 -32.742 51.985 1.00 47.50 228 GLY A N 1
ATOM 1814 C CA . GLY A 1 228 ? -3.091 -33.995 52.315 1.00 47.50 228 GLY A CA 1
ATOM 1815 C C . GLY A 1 228 ? -3.630 -34.747 51.097 1.00 47.50 228 GLY A C 1
ATOM 1816 O O . GLY A 1 228 ? -4.712 -34.432 50.639 1.00 47.50 228 GLY A O 1
ATOM 1817 N N . GLN A 1 229 ? -2.828 -35.711 50.625 1.00 44.62 229 GLN A N 1
ATOM 1818 C CA . GLN A 1 229 ? -3.158 -37.029 50.037 1.00 44.62 229 GLN A CA 1
ATOM 1819 C C . GLN A 1 229 ? -4.238 -37.096 48.933 1.00 44.62 229 GLN A C 1
ATOM 1821 O O . GLN A 1 229 ? -5.407 -36.836 49.160 1.00 44.62 229 GLN A O 1
A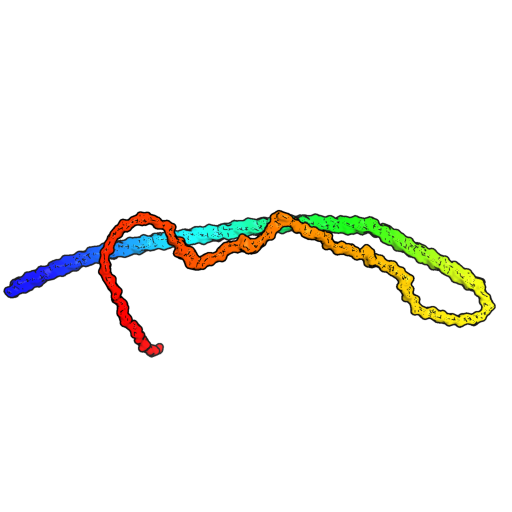TOM 1826 N N . ARG A 1 230 ? -3.853 -37.376 47.680 1.00 46.53 230 ARG A N 1
ATOM 1827 C CA . ARG A 1 230 ? -3.794 -38.733 47.085 1.00 46.53 230 ARG A CA 1
ATOM 1828 C C . ARG A 1 230 ? -5.063 -39.571 47.326 1.00 46.53 230 ARG A C 1
ATOM 1830 O O . ARG A 1 230 ? -5.250 -40.136 48.398 1.00 46.53 230 ARG A O 1
ATOM 1837 N N . SER A 1 231 ? -5.849 -39.726 46.267 1.00 57.09 231 SER A N 1
ATOM 1838 C CA . SER A 1 231 ? -6.495 -40.979 45.864 1.00 57.09 231 SER A CA 1
ATOM 1839 C C . SER A 1 231 ? -6.367 -41.088 44.352 1.00 57.09 231 SER A C 1
ATOM 1841 O O . SER A 1 231 ? -6.422 -40.017 43.705 1.00 57.09 231 SER A O 1
#